Protein AF-A0A1Q9D7R8-F1 (afdb_monomer)

Secondary structure (DSSP, 8-state):
--PPPPPPP---------GGGGGTTTT--HHHHHHHHHHHHHHHHHHHHHHHHHHHHHHHHHHHHHH-TT-SSEEEHHHHHHHHHHHTTT-PPPHHHHHHHHHHHH-STT--EEEGGGHHHHHHHHHHHIIIIISTT-HHHHHHHHH-TT--SEE-HHHHHHHHHHHHSS---HHHHHHHHHHH-SS-SSSEEHHHHHHHHHHHHHHHHHHHHHHHHHHHHHTT--S-------------PPPEE---EEET--TT-----------SSS---------EEEP-S-EE--

Sequence (290 aa):
MAGHQPRPEVVPESYLIDPVGEQVFRGLRPAAMAVVVAQKVRDTRLKRREQEREQREHRLDELFDELDISGDGMLDSSEVKMLLTGMAEGKEPSEEELSFIMKTTTQKPDGDRMPRSKLAQAMESWSVYLAEFCEDGAAGKVLFDKYDADRSGKLTPDELKALLRDLSGRNVSDVDTDWVVMKADVLGDGLISKIELGQAIALWLSKVSEAELAEEASTTQSSQKSSVAGRFEVTAVKFVRPPITMDFEVPQFTASGLRVRFLKVQEKSQYKPIKWIRYLTKAGTYEHRI

Nearest PDB structures (foldseek):
  3ox5-assembly4_D  TM=4.068E-01  e=2.366E-04  Homo sapiens
  3ox6-assembly4_D  TM=4.497E-01  e=7.040E-04  Homo sapiens
  3ox6-assembly1_A  TM=4.132E-01  e=3.339E-04  Homo sapiens
  3ox6-assembly6_F  TM=4.327E-01  e=1.868E-03  Homo sapiens
  8tid-assembly1_i  TM=3.652E-01  e=2.350E-03  Tetrahymena thermophila

Organism: Symbiodinium microadriaticum (NCBI:txid2951)

Structure (mmCIF, N/CA/C/O backbone):
data_AF-A0A1Q9D7R8-F1
#
_entry.id   AF-A0A1Q9D7R8-F1
#
loop_
_atom_site.group_PDB
_atom_site.id
_atom_site.type_symbol
_atom_site.label_atom_id
_atom_site.label_alt_id
_atom_site.label_comp_id
_atom_site.label_asym_id
_atom_site.label_entity_id
_atom_site.label_seq_id
_atom_site.pdbx_PDB_ins_code
_atom_site.Cartn_x
_atom_site.Cartn_y
_atom_site.Cartn_z
_atom_site.occupancy
_atom_site.B_iso_or_equiv
_atom_site.auth_seq_id
_atom_site.auth_comp_id
_atom_site.auth_asym_id
_atom_site.auth_atom_id
_atom_site.pdbx_PDB_model_num
ATOM 1 N N . MET A 1 1 ? 14.140 -13.210 62.871 1.00 41.69 1 MET A N 1
ATOM 2 C CA . MET A 1 1 ? 13.585 -14.232 61.960 1.00 41.69 1 MET A CA 1
ATOM 3 C C . MET A 1 1 ? 12.217 -13.756 61.509 1.00 41.69 1 MET A C 1
ATOM 5 O O . MET A 1 1 ? 11.290 -13.793 62.302 1.00 41.69 1 MET A O 1
ATOM 9 N N . ALA A 1 2 ? 12.124 -13.205 60.299 1.00 38.47 2 ALA A N 1
ATOM 10 C CA . ALA A 1 2 ? 10.878 -12.709 59.720 1.00 38.47 2 ALA A CA 1
ATOM 11 C C . ALA A 1 2 ? 10.558 -13.567 58.490 1.00 38.47 2 ALA A C 1
ATOM 13 O O . ALA A 1 2 ? 11.384 -13.679 57.585 1.00 38.47 2 ALA A O 1
ATOM 14 N N . GLY A 1 3 ? 9.405 -14.237 58.521 1.00 39.03 3 GLY A N 1
ATOM 15 C CA . GLY A 1 3 ? 8.955 -15.160 57.483 1.00 39.03 3 GLY A CA 1
ATOM 16 C C . GLY A 1 3 ? 8.579 -14.430 56.196 1.00 39.03 3 GLY A C 1
ATOM 17 O O . GLY A 1 3 ? 7.789 -13.491 56.214 1.00 39.03 3 GLY A O 1
ATOM 18 N N . HIS A 1 4 ? 9.152 -14.876 55.082 1.00 39.25 4 HIS A N 1
ATOM 19 C CA . HIS A 1 4 ? 8.734 -14.505 53.734 1.00 39.25 4 HIS A CA 1
ATOM 20 C C . HIS A 1 4 ? 7.402 -15.194 53.401 1.00 39.25 4 HIS A C 1
ATOM 22 O O . HIS A 1 4 ? 7.327 -16.422 53.410 1.00 39.25 4 HIS A O 1
ATOM 28 N N . GLN A 1 5 ? 6.366 -14.415 53.089 1.00 42.06 5 GLN A N 1
ATOM 29 C CA . GLN A 1 5 ? 5.165 -14.915 52.414 1.00 42.06 5 GLN A CA 1
ATOM 30 C C . GLN A 1 5 ? 5.405 -14.965 50.891 1.00 42.06 5 GLN A C 1
ATOM 32 O O . GLN A 1 5 ? 6.017 -14.038 50.353 1.00 42.06 5 GLN A O 1
ATOM 37 N N . PRO A 1 6 ? 4.940 -16.006 50.176 1.00 39.56 6 PRO A N 1
ATOM 38 C CA . PRO A 1 6 ? 5.026 -16.061 48.719 1.00 39.56 6 PRO A CA 1
ATOM 39 C C . PRO A 1 6 ? 3.952 -15.183 48.048 1.00 39.56 6 PRO A C 1
ATOM 41 O O . PRO A 1 6 ? 2.858 -14.997 48.579 1.00 39.56 6 PRO A O 1
ATOM 44 N N . ARG A 1 7 ? 4.290 -14.635 46.870 1.00 42.56 7 ARG A N 1
ATOM 45 C CA . ARG A 1 7 ? 3.413 -13.802 46.021 1.00 42.56 7 ARG A CA 1
ATOM 46 C C . ARG A 1 7 ? 2.207 -14.597 45.487 1.00 42.56 7 ARG A C 1
ATOM 48 O O . ARG A 1 7 ? 2.348 -15.801 45.281 1.00 42.56 7 ARG A O 1
ATOM 55 N N . PRO A 1 8 ? 1.068 -13.938 45.197 1.00 34.69 8 PRO A N 1
ATOM 56 C CA . PRO A 1 8 ? -0.082 -14.593 44.586 1.00 34.69 8 PRO A CA 1
ATOM 57 C C . PRO A 1 8 ? 0.230 -15.027 43.148 1.00 34.69 8 PRO A C 1
ATOM 59 O O . PRO A 1 8 ? 0.788 -14.271 42.351 1.00 34.69 8 PRO A O 1
ATOM 62 N N . GLU A 1 9 ? -0.126 -16.271 42.851 1.00 41.12 9 GLU A N 1
ATOM 63 C CA . GLU A 1 9 ? 0.020 -16.935 41.560 1.00 41.12 9 GLU A CA 1
ATOM 64 C C . GLU A 1 9 ? -1.067 -16.417 40.601 1.00 41.12 9 GLU A C 1
ATOM 66 O O . GLU A 1 9 ? -2.261 -16.500 40.893 1.00 41.12 9 GLU A O 1
ATOM 71 N N . VAL A 1 10 ? -0.663 -15.826 39.474 1.00 45.38 10 VAL A N 1
ATOM 72 C CA . VAL A 1 10 ? -1.585 -15.375 38.422 1.00 45.38 10 VAL A CA 1
ATOM 73 C C . VAL A 1 10 ? -2.069 -16.607 37.665 1.00 45.38 10 VAL A C 1
ATOM 75 O O . VAL A 1 10 ? -1.300 -17.257 36.958 1.00 45.38 10 VAL A O 1
ATOM 78 N N . VAL A 1 11 ? -3.345 -16.945 37.834 1.00 38.66 11 VAL A N 1
ATOM 79 C CA . VAL A 1 11 ? -3.988 -18.064 37.139 1.00 38.66 11 VAL A CA 1
ATOM 80 C C . VAL A 1 11 ? -4.294 -17.637 35.696 1.00 38.66 11 VAL A C 1
ATOM 82 O O . VAL A 1 11 ? -4.931 -16.600 35.511 1.00 38.66 11 VAL A O 1
ATOM 85 N N . PRO A 1 12 ? -3.879 -18.388 34.659 1.00 38.03 12 PRO A N 1
ATOM 86 C CA . PRO A 1 12 ? -4.220 -18.055 33.282 1.00 38.03 12 PRO A CA 1
ATOM 87 C C . PRO A 1 12 ? -5.716 -18.274 33.027 1.00 38.03 12 PRO A C 1
ATOM 89 O O . PRO A 1 12 ? -6.246 -19.371 33.210 1.00 38.03 12 PRO A O 1
ATOM 92 N N . GLU A 1 13 ? -6.376 -17.214 32.568 1.00 40.09 13 GLU A N 1
ATOM 93 C CA . GLU A 1 13 ? -7.814 -17.079 32.305 1.00 40.09 13 GLU A CA 1
ATOM 94 C C . GLU A 1 13 ? -8.259 -17.857 31.051 1.00 40.09 13 GLU A C 1
ATOM 96 O O . GLU A 1 13 ? -8.815 -17.327 30.093 1.00 40.09 13 GLU A O 1
ATOM 101 N N . SER A 1 14 ? -7.978 -19.160 31.024 1.00 44.09 14 SER A N 1
ATOM 102 C CA . SER A 1 14 ? -8.426 -20.062 29.967 1.00 44.09 14 SER A CA 1
ATOM 103 C C . SER A 1 14 ? -9.241 -21.199 30.579 1.00 44.09 14 SER A C 1
ATOM 105 O O . SER A 1 14 ? -8.733 -21.979 31.377 1.00 44.09 14 SER A O 1
ATOM 107 N N . TYR A 1 15 ? -10.507 -21.285 30.155 1.00 39.81 15 TYR A N 1
ATOM 108 C CA . TYR A 1 15 ? -11.528 -22.278 30.527 1.00 39.81 15 TYR A CA 1
ATOM 109 C C . TYR A 1 15 ? -12.334 -22.026 31.812 1.00 39.81 15 TYR A C 1
ATOM 111 O O . TYR A 1 15 ? -12.464 -22.904 32.661 1.00 39.81 15 TYR A O 1
ATOM 119 N N . LEU A 1 16 ? -13.039 -20.895 31.870 1.00 33.97 16 LEU A N 1
ATOM 120 C CA . LEU A 1 16 ? -14.373 -20.871 32.480 1.00 33.97 16 LEU A CA 1
ATOM 121 C C . LEU A 1 16 ? -15.394 -21.244 31.397 1.00 33.97 16 LEU A C 1
ATOM 123 O O . LEU A 1 16 ? -15.842 -20.416 30.610 1.00 33.97 16 LEU A O 1
ATOM 127 N N . ILE A 1 17 ? -15.711 -22.536 31.303 1.00 40.38 17 ILE A N 1
ATOM 128 C CA . ILE A 1 17 ? -16.961 -22.965 30.673 1.00 40.38 17 ILE A CA 1
ATOM 129 C C . ILE A 1 17 ? -18.046 -22.654 31.701 1.00 40.38 17 ILE A C 1
ATOM 131 O O . ILE A 1 17 ? -18.046 -23.255 32.774 1.00 40.38 17 ILE A O 1
ATOM 135 N N . ASP A 1 18 ? -18.942 -21.720 31.381 1.00 36.03 18 ASP A N 1
ATOM 136 C CA . ASP A 1 18 ? -20.115 -21.424 32.203 1.00 36.03 18 ASP A CA 1
ATOM 137 C C . ASP A 1 18 ? -20.840 -22.729 32.594 1.00 36.03 18 ASP A C 1
ATOM 139 O O . ASP A 1 18 ? -21.273 -23.479 31.705 1.00 36.03 18 ASP A O 1
ATOM 143 N N . PRO A 1 19 ? -21.038 -23.011 33.896 1.00 40.22 19 PRO A N 1
ATOM 144 C CA . PRO A 1 19 ? -21.633 -24.264 34.374 1.00 40.22 19 PRO A CA 1
ATOM 145 C C . PRO A 1 19 ? -23.130 -24.413 34.038 1.00 40.22 19 PRO A C 1
ATOM 147 O O . PRO A 1 19 ? -23.763 -25.400 34.400 1.00 40.22 19 PRO A O 1
ATOM 150 N N . VAL A 1 20 ? -23.714 -23.468 33.297 1.00 42.41 20 VAL A N 1
ATOM 151 C CA . VAL A 1 20 ? -25.126 -23.483 32.882 1.00 42.41 20 VAL A CA 1
ATOM 152 C C . VAL A 1 20 ? -25.370 -24.411 31.675 1.00 42.41 20 VAL A C 1
ATOM 154 O O . VAL A 1 20 ? -26.495 -24.838 31.425 1.00 42.41 20 VAL A O 1
ATOM 157 N N . GLY A 1 21 ? -24.327 -24.789 30.924 1.00 43.62 21 GLY A N 1
ATOM 158 C CA . GLY A 1 21 ? -24.472 -25.560 29.679 1.00 43.62 21 GLY A CA 1
ATOM 159 C C . GLY A 1 21 ? -24.720 -27.067 29.834 1.00 43.62 21 GLY A C 1
ATOM 160 O O . GLY A 1 21 ? -25.140 -27.709 28.875 1.00 43.62 21 GLY A O 1
ATOM 161 N N . GLU A 1 22 ? -24.469 -27.652 31.006 1.00 44.72 22 GLU A N 1
ATOM 162 C CA . GLU A 1 22 ? -24.405 -29.114 31.172 1.00 44.72 22 GLU A CA 1
ATOM 163 C C . GLU A 1 22 ? -25.788 -29.798 31.207 1.00 44.72 22 GLU A C 1
ATOM 165 O O . GLU A 1 22 ? -25.906 -30.999 30.956 1.00 44.72 22 GLU A O 1
ATOM 170 N N . GLN A 1 23 ? -26.867 -29.041 31.437 1.00 50.72 23 GLN A N 1
ATOM 171 C CA . GLN A 1 23 ? -28.228 -29.593 31.485 1.00 50.72 23 GLN A CA 1
ATOM 172 C C . GLN A 1 23 ? -28.891 -29.749 30.105 1.00 50.72 23 GLN A C 1
ATOM 174 O O . GLN A 1 23 ? -29.782 -30.583 29.957 1.00 50.72 23 GLN A O 1
ATOM 179 N N . VAL A 1 24 ? -28.439 -29.020 29.077 1.00 54.19 24 VAL A N 1
ATOM 180 C CA . VAL A 1 24 ? -29.105 -28.969 27.755 1.00 54.19 24 VAL A CA 1
ATOM 181 C C . VAL A 1 24 ? -28.776 -30.190 26.877 1.00 54.19 24 VAL A C 1
ATOM 183 O O . VAL A 1 24 ? -29.514 -30.513 25.950 1.00 54.19 24 VAL A O 1
ATOM 186 N N . PHE A 1 25 ? -27.697 -30.918 27.180 1.00 50.72 25 PHE A N 1
ATOM 187 C CA . PHE A 1 25 ? -27.197 -32.024 26.350 1.00 50.72 25 PHE A CA 1
ATOM 188 C C . PHE A 1 25 ? -27.683 -33.423 26.772 1.00 50.72 25 PHE A C 1
ATOM 190 O O . PHE A 1 25 ? -27.390 -34.407 26.087 1.00 50.72 25 PHE A O 1
ATOM 197 N N . ARG A 1 26 ? -28.436 -33.555 27.876 1.00 48.16 26 ARG A N 1
ATOM 198 C CA . ARG A 1 26 ? -28.959 -34.859 28.326 1.00 48.16 26 ARG A CA 1
ATOM 199 C C . ARG A 1 26 ? -30.050 -35.364 27.371 1.00 48.16 26 ARG A C 1
ATOM 201 O O . ARG A 1 26 ? -31.157 -34.845 27.362 1.00 48.16 26 ARG A O 1
ATOM 208 N N . GLY A 1 27 ? -29.743 -36.414 26.603 1.00 58.03 27 GLY A N 1
ATOM 209 C CA . GLY A 1 27 ? -30.706 -37.138 25.753 1.00 58.03 27 GLY A CA 1
ATOM 210 C C . GLY A 1 27 ? -30.589 -36.889 24.243 1.00 58.03 27 GLY A C 1
ATOM 211 O O . GLY A 1 27 ? -31.289 -37.538 23.466 1.00 58.03 27 GLY A O 1
ATOM 212 N N . LEU A 1 28 ? -29.691 -36.002 23.799 1.00 54.19 28 LEU A N 1
ATOM 213 C CA . LEU A 1 28 ? -29.434 -35.760 22.374 1.00 54.19 28 LEU A CA 1
ATOM 214 C C . LEU A 1 28 ? -28.574 -36.875 21.761 1.00 54.19 28 LEU A C 1
ATOM 216 O O . LEU A 1 28 ? -27.572 -37.305 22.332 1.00 54.19 28 LEU A O 1
ATOM 220 N N . ARG A 1 29 ? -28.941 -37.329 20.555 1.00 66.50 29 ARG A N 1
ATOM 221 C CA . ARG A 1 29 ? -28.118 -38.274 19.782 1.00 66.50 29 ARG A CA 1
ATOM 222 C C . ARG A 1 29 ? -26.788 -37.603 19.388 1.00 66.50 29 ARG A C 1
ATOM 224 O O . ARG A 1 29 ? -26.794 -36.402 19.116 1.00 66.50 29 ARG A O 1
ATOM 231 N N . PRO A 1 30 ? -25.674 -38.348 19.258 1.00 65.69 30 PRO A N 1
ATOM 232 C CA . PRO A 1 30 ? -24.349 -37.782 18.970 1.00 65.69 30 PRO A CA 1
ATOM 233 C C . PRO A 1 30 ? -24.292 -36.819 17.772 1.00 65.69 30 PRO A C 1
ATOM 235 O O . PRO A 1 30 ? -23.645 -35.779 17.854 1.00 65.69 30 PRO A O 1
ATOM 238 N N . ALA A 1 31 ? -25.028 -37.107 16.692 1.00 49.91 31 ALA A N 1
ATOM 239 C CA . ALA A 1 31 ? -25.116 -36.225 15.525 1.00 49.91 31 ALA A CA 1
ATOM 240 C C . ALA A 1 31 ? -25.783 -34.872 15.845 1.00 49.91 31 ALA A C 1
ATOM 242 O O . ALA A 1 31 ? -25.316 -33.831 15.396 1.00 49.91 31 ALA A O 1
ATOM 243 N N . ALA A 1 32 ? -26.831 -34.868 16.672 1.00 56.59 32 ALA A N 1
ATOM 244 C CA . ALA A 1 32 ? -27.499 -33.639 17.094 1.00 56.59 32 ALA A CA 1
ATOM 245 C C . ALA A 1 32 ? -26.612 -32.809 18.041 1.00 56.59 32 ALA A C 1
ATOM 247 O O . ALA A 1 32 ? -26.590 -31.586 17.957 1.00 56.59 32 ALA A O 1
ATOM 248 N N . MET A 1 33 ? -25.811 -33.467 18.885 1.00 49.31 33 MET A N 1
ATOM 249 C CA . MET A 1 33 ? -24.835 -32.794 19.747 1.00 49.31 33 MET A CA 1
ATOM 250 C C . MET A 1 33 ? -23.693 -32.155 18.940 1.00 49.31 33 MET A C 1
ATOM 252 O O . MET A 1 33 ? -23.315 -31.019 19.217 1.00 49.31 33 MET A O 1
ATOM 256 N N . ALA A 1 34 ? -23.193 -32.834 17.903 1.00 56.97 34 ALA A N 1
ATOM 257 C CA . ALA A 1 34 ? -22.188 -32.283 16.992 1.00 56.97 34 ALA A CA 1
ATOM 258 C C . ALA A 1 34 ? -22.689 -31.027 16.257 1.00 56.97 34 ALA A C 1
ATOM 260 O O . ALA A 1 34 ? -21.953 -30.047 16.161 1.00 56.97 34 ALA A O 1
ATOM 261 N N . VAL A 1 35 ? -23.950 -31.019 15.807 1.00 72.31 35 VAL A N 1
ATOM 262 C CA . VAL A 1 35 ? -24.581 -29.841 15.184 1.00 72.31 35 VAL A CA 1
ATOM 263 C C . VAL A 1 35 ? -24.665 -28.670 16.166 1.00 72.31 35 VAL A C 1
ATOM 265 O O . VAL A 1 35 ? -24.271 -27.560 15.821 1.00 72.31 35 VAL A O 1
ATOM 268 N N . VAL A 1 36 ? -25.101 -28.907 17.409 1.00 74.62 36 VAL A N 1
ATOM 269 C CA . VAL A 1 36 ? -25.193 -27.852 18.436 1.00 74.62 36 VAL A CA 1
ATOM 270 C C . VAL A 1 36 ? -23.814 -27.281 18.788 1.00 74.62 36 VAL A C 1
ATOM 272 O O . VAL A 1 36 ? -23.665 -26.066 18.923 1.00 74.62 36 VAL A O 1
ATOM 275 N N . VAL A 1 37 ? -22.786 -28.127 18.898 1.00 70.81 37 VAL A N 1
ATOM 276 C CA . VAL A 1 37 ? -21.407 -27.677 19.147 1.00 70.81 37 VAL A CA 1
ATOM 277 C C . VAL A 1 37 ? -20.866 -26.884 17.955 1.00 70.81 37 VAL A C 1
ATOM 279 O O . VAL A 1 37 ? -20.291 -25.818 18.160 1.00 70.81 37 VAL A O 1
ATOM 282 N N . ALA A 1 38 ? -21.082 -27.344 16.720 1.00 64.94 38 ALA A N 1
ATOM 283 C CA . ALA A 1 38 ? -20.663 -26.627 15.515 1.00 64.94 38 ALA A CA 1
ATOM 284 C C . ALA A 1 38 ? -21.338 -25.249 15.399 1.00 64.94 38 ALA A C 1
ATOM 286 O O . ALA A 1 38 ? -20.663 -24.262 15.101 1.00 64.94 38 ALA A O 1
ATOM 287 N N . GLN A 1 39 ? -22.637 -25.168 15.708 1.00 69.19 39 GLN A N 1
ATOM 288 C CA . GLN A 1 39 ? -23.389 -23.915 15.755 1.00 69.19 39 GLN A CA 1
ATOM 289 C C . GLN A 1 39 ? -22.796 -22.964 16.800 1.00 69.19 39 GLN A C 1
ATOM 291 O O . GLN A 1 39 ? -22.450 -21.831 16.481 1.00 69.19 39 GLN A O 1
ATOM 296 N N . LYS A 1 40 ? -22.562 -23.451 18.025 1.00 74.75 40 LYS A N 1
ATOM 297 C CA . LYS A 1 40 ? -22.002 -22.639 19.110 1.00 74.75 40 LYS A CA 1
ATOM 298 C C . LYS A 1 40 ? -20.582 -22.163 18.802 1.00 74.75 40 LYS A C 1
ATOM 300 O O . LYS A 1 40 ? -20.263 -21.010 19.055 1.00 74.75 40 LYS A O 1
ATOM 305 N N . VAL A 1 41 ? -19.742 -23.008 18.201 1.00 74.25 41 VAL A N 1
ATOM 306 C CA . VAL A 1 41 ? -18.395 -22.620 17.747 1.00 74.25 41 VAL A CA 1
ATOM 307 C C . VAL A 1 41 ? -18.469 -21.543 16.661 1.00 74.25 41 VAL A C 1
ATOM 309 O O . VAL A 1 41 ? -17.678 -20.600 16.695 1.00 74.25 41 VAL A O 1
ATOM 312 N N . ARG A 1 42 ? -19.411 -21.647 15.715 1.00 75.31 42 ARG A N 1
ATOM 313 C CA . ARG A 1 42 ? -19.646 -20.621 14.689 1.00 75.31 42 ARG A CA 1
ATOM 314 C C . ARG A 1 42 ? -20.094 -19.301 15.318 1.00 75.31 42 ARG A C 1
ATOM 316 O O . ARG A 1 42 ? -19.490 -18.274 15.024 1.00 75.31 42 ARG A O 1
ATOM 323 N N . ASP A 1 43 ? -21.068 -19.339 16.221 1.00 83.75 43 ASP A N 1
ATOM 324 C CA . ASP A 1 43 ? -21.605 -18.153 16.895 1.00 83.75 43 ASP A CA 1
ATOM 325 C C . ASP A 1 43 ? -20.550 -17.482 17.783 1.00 83.75 43 ASP A C 1
ATOM 327 O O . ASP A 1 43 ? -20.404 -16.263 17.767 1.00 83.75 43 ASP A O 1
ATOM 331 N N . THR A 1 44 ? -19.745 -18.260 18.512 1.00 77.06 44 THR A N 1
ATOM 332 C CA . THR A 1 44 ? -18.628 -17.727 19.304 1.00 77.06 44 THR A CA 1
ATOM 333 C C . THR A 1 44 ? -17.556 -17.087 18.418 1.00 77.06 44 THR A C 1
ATOM 335 O O . THR A 1 44 ? -17.032 -16.036 18.776 1.00 77.06 44 THR A O 1
ATOM 338 N N . ARG A 1 45 ? -17.234 -17.669 17.251 1.00 74.12 45 ARG A N 1
ATOM 339 C CA . ARG A 1 45 ? -16.300 -17.058 16.284 1.00 74.12 45 ARG A CA 1
ATOM 340 C C . ARG A 1 45 ? -16.853 -15.761 15.694 1.00 74.12 45 ARG A C 1
ATOM 342 O O . ARG A 1 45 ? -16.080 -14.831 15.501 1.00 74.12 45 ARG A O 1
ATOM 349 N N . LEU A 1 46 ? -18.156 -15.699 15.418 1.00 78.81 46 LEU A N 1
ATOM 350 C CA . LEU A 1 46 ? -18.820 -14.491 14.922 1.00 78.81 46 LEU A CA 1
ATOM 351 C C . LEU A 1 46 ? -18.785 -13.375 15.967 1.00 78.81 46 LEU A C 1
ATOM 353 O O . LEU A 1 46 ? -18.279 -12.302 15.664 1.00 78.81 46 LEU A O 1
ATOM 357 N N . LYS A 1 47 ? -19.203 -13.659 17.207 1.00 84.69 47 LYS A N 1
ATOM 358 C CA . LYS A 1 47 ? -19.162 -12.682 18.308 1.00 84.69 47 LYS A CA 1
ATOM 359 C C . LYS A 1 47 ? -17.754 -12.165 18.579 1.00 84.69 47 LYS A C 1
ATOM 361 O O . LYS A 1 47 ? -17.574 -10.977 18.801 1.00 84.69 47 LYS A O 1
ATOM 366 N N . ARG A 1 48 ? -16.750 -13.049 18.534 1.00 79.44 48 ARG A N 1
ATOM 367 C CA . ARG A 1 48 ? -15.349 -12.646 18.699 1.00 79.44 48 ARG A CA 1
ATOM 368 C C . ARG A 1 48 ? -14.903 -11.699 17.583 1.00 79.44 48 ARG A C 1
ATOM 370 O O . ARG A 1 48 ? -14.338 -10.661 17.884 1.00 79.44 48 ARG A O 1
ATOM 377 N N . ARG A 1 49 ? -15.189 -12.032 16.319 1.00 73.50 49 ARG A N 1
ATOM 378 C CA . ARG A 1 49 ? -14.850 -11.177 15.168 1.00 73.50 49 ARG A CA 1
ATOM 379 C C . ARG A 1 49 ? -15.553 -9.824 15.219 1.00 73.50 49 ARG A C 1
ATOM 381 O O . ARG A 1 49 ? -14.973 -8.827 14.817 1.00 73.50 49 ARG A O 1
ATOM 388 N N . GLU A 1 50 ? -16.797 -9.801 15.685 1.00 84.25 50 GLU A N 1
ATOM 389 C CA . GLU A 1 50 ? -17.574 -8.574 15.844 1.00 84.25 50 GLU A CA 1
ATOM 390 C C . GLU A 1 50 ? -16.982 -7.683 16.938 1.00 84.25 50 GLU A C 1
ATOM 392 O O . GLU A 1 50 ? -16.678 -6.531 16.658 1.00 84.25 50 GLU A O 1
ATOM 397 N N . GLN A 1 51 ? -16.681 -8.241 18.116 1.00 85.69 51 GLN A N 1
ATOM 398 C CA . GLN A 1 51 ? -15.985 -7.511 19.182 1.00 85.69 51 GLN A CA 1
ATOM 399 C C . GLN A 1 51 ? -14.602 -7.013 18.749 1.00 85.69 51 GLN A C 1
ATOM 401 O O . GLN A 1 51 ? -14.237 -5.880 19.041 1.00 85.69 51 GLN A O 1
ATOM 406 N N . GLU A 1 52 ? -13.821 -7.837 18.047 1.00 79.69 52 GLU A N 1
ATOM 407 C CA . GLU A 1 52 ? -12.516 -7.435 17.508 1.00 79.69 52 GLU A CA 1
ATOM 408 C C . GLU A 1 52 ? -12.655 -6.284 16.501 1.00 79.69 52 GLU A C 1
ATOM 410 O O . GLU A 1 52 ? -11.832 -5.367 16.504 1.00 79.69 52 GLU A O 1
ATOM 415 N N . ARG A 1 53 ? -13.700 -6.308 15.664 1.00 76.81 53 ARG A N 1
ATOM 416 C CA . ARG A 1 53 ? -13.995 -5.233 14.712 1.00 76.81 53 ARG A CA 1
ATOM 417 C C . ARG A 1 53 ? -14.420 -3.955 15.427 1.00 76.81 53 ARG A C 1
ATOM 419 O O . ARG A 1 53 ? -13.851 -2.918 15.124 1.00 76.81 53 ARG A O 1
ATOM 426 N N . GLU A 1 54 ? -15.335 -4.030 16.389 1.00 84.25 54 GLU A N 1
ATOM 427 C CA . GLU A 1 54 ? -15.782 -2.873 17.179 1.00 84.25 54 GLU A CA 1
ATOM 428 C C . GLU A 1 54 ? -14.618 -2.235 17.943 1.00 84.25 54 GLU A C 1
ATOM 430 O O . GLU A 1 54 ? -14.434 -1.024 17.904 1.00 84.25 54 GLU A O 1
ATOM 435 N N . GLN A 1 55 ? -13.769 -3.045 18.584 1.00 82.94 55 GLN A N 1
ATOM 436 C CA . GLN A 1 55 ? -12.565 -2.545 19.252 1.00 82.94 55 GLN A CA 1
ATOM 437 C C . GLN A 1 55 ? -11.572 -1.923 18.268 1.00 82.94 55 GLN A C 1
ATOM 439 O O . GLN A 1 55 ? -10.884 -0.962 18.607 1.00 82.94 55 GLN A O 1
ATOM 444 N N . ARG A 1 56 ? -11.443 -2.488 17.061 1.00 82.44 56 ARG A N 1
ATOM 445 C CA . ARG A 1 56 ? -10.597 -1.914 16.011 1.00 82.44 56 ARG A CA 1
ATOM 446 C C . ARG A 1 56 ? -11.155 -0.576 15.533 1.00 82.44 56 ARG A C 1
ATOM 448 O O . ARG A 1 56 ? -10.378 0.360 15.424 1.00 82.44 56 ARG A O 1
ATOM 455 N N . GLU A 1 57 ? -12.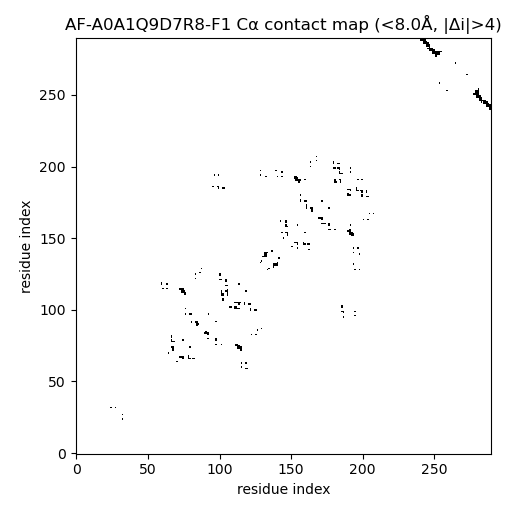455 -0.490 15.273 1.00 84.81 57 GLU A N 1
ATOM 456 C CA . GLU A 1 57 ? -13.135 0.738 14.849 1.00 84.81 57 GLU A CA 1
ATOM 457 C C . GLU A 1 57 ? -13.022 1.825 15.920 1.00 84.81 57 GLU A C 1
ATOM 459 O O . GLU A 1 57 ? -12.554 2.912 15.610 1.00 84.81 57 GLU A O 1
ATOM 464 N N . HIS A 1 58 ? -13.290 1.503 17.189 1.00 87.56 58 HIS A N 1
ATOM 465 C CA . HIS A 1 58 ? -13.134 2.448 18.298 1.00 87.56 58 HIS A CA 1
ATOM 466 C C . HIS A 1 58 ? -11.709 3.001 18.408 1.00 87.56 58 HIS A C 1
ATOM 468 O O . HIS A 1 58 ? -11.519 4.202 18.551 1.00 87.56 58 HIS A O 1
ATOM 474 N N . ARG A 1 59 ? -10.688 2.139 18.300 1.00 87.94 59 ARG A N 1
ATOM 475 C CA . ARG A 1 59 ? -9.289 2.595 18.323 1.00 87.94 59 ARG A CA 1
ATOM 476 C C . ARG A 1 59 ? -8.947 3.493 17.138 1.00 87.94 59 ARG A C 1
ATOM 478 O O . ARG A 1 59 ? -8.147 4.406 17.284 1.00 87.94 59 ARG A O 1
ATOM 485 N N . LEU A 1 60 ? -9.506 3.215 15.962 1.00 87.81 60 LEU A N 1
ATOM 486 C CA . LEU A 1 60 ? -9.311 4.063 14.785 1.00 87.81 60 LEU A CA 1
ATOM 487 C C . LEU A 1 60 ? -10.015 5.411 14.946 1.00 87.81 60 LEU A C 1
ATOM 489 O O . LEU A 1 60 ? -9.474 6.416 14.502 1.00 87.81 60 LEU A O 1
ATOM 493 N N . ASP A 1 61 ? -11.183 5.431 15.584 1.00 88.69 61 ASP A N 1
ATOM 494 C CA . ASP A 1 61 ? -11.915 6.656 15.894 1.00 88.69 61 ASP A CA 1
ATOM 495 C C . ASP A 1 61 ? -11.131 7.547 16.862 1.00 88.69 61 ASP A C 1
ATOM 497 O O . ASP A 1 61 ? -10.944 8.725 16.571 1.00 88.69 61 ASP A O 1
ATOM 501 N N . GLU A 1 62 ? -10.604 6.976 17.949 1.00 91.00 62 GLU A N 1
ATOM 502 C CA . GLU A 1 62 ? -9.758 7.699 18.908 1.00 91.00 62 GLU A CA 1
ATOM 503 C C . GLU A 1 62 ? -8.505 8.274 18.235 1.00 91.00 62 GLU A C 1
ATOM 505 O O . GLU A 1 62 ? -8.207 9.455 18.388 1.00 91.00 62 GLU A O 1
ATOM 510 N N . LEU A 1 63 ? -7.807 7.468 17.427 1.00 90.12 63 LEU A N 1
ATOM 511 C CA . LEU A 1 63 ? -6.633 7.932 16.683 1.00 90.12 63 LEU A CA 1
ATOM 512 C C . LEU A 1 63 ? -6.978 9.032 15.676 1.00 90.12 63 LEU A C 1
ATOM 514 O O . LEU A 1 63 ? -6.183 9.944 15.475 1.00 90.12 63 LEU A O 1
ATOM 518 N N . PHE A 1 64 ? -8.141 8.954 15.026 1.00 92.00 64 PHE A N 1
ATOM 519 C CA . PHE A 1 64 ? -8.586 10.003 14.116 1.00 92.00 64 PHE A CA 1
ATOM 520 C C . PHE A 1 64 ? -8.803 11.318 14.866 1.00 92.00 64 PHE A C 1
ATOM 522 O O . PHE A 1 64 ? -8.331 12.352 14.409 1.00 92.00 64 PHE A O 1
ATOM 529 N N . ASP A 1 65 ? -9.486 11.275 16.011 1.00 91.62 65 ASP A N 1
ATOM 530 C CA . ASP A 1 65 ? -9.767 12.463 16.826 1.00 91.62 65 ASP A CA 1
ATOM 531 C C . ASP A 1 65 ? -8.485 13.108 17.378 1.00 91.62 65 ASP A C 1
ATOM 533 O O . ASP A 1 65 ? -8.418 14.326 17.527 1.00 91.62 65 ASP A O 1
ATOM 537 N N . GLU A 1 66 ? -7.450 12.312 17.659 1.00 91.12 66 GLU A N 1
ATOM 538 C CA . GLU A 1 66 ? -6.129 12.816 18.058 1.00 91.12 66 GLU A CA 1
ATOM 539 C C . GLU A 1 66 ? -5.371 13.506 16.911 1.00 91.12 66 GLU A C 1
ATOM 541 O O . GLU A 1 66 ? -4.554 14.396 17.161 1.00 91.12 66 GLU A O 1
ATOM 546 N N . LEU A 1 67 ? -5.617 13.086 15.667 1.00 91.19 67 LEU A N 1
ATOM 547 C CA . LEU A 1 67 ? -4.921 13.575 14.475 1.00 91.19 67 LEU A CA 1
ATOM 548 C C . LEU A 1 67 ? -5.629 14.742 13.787 1.00 91.19 67 LEU A C 1
ATOM 550 O O . LEU A 1 67 ? -4.939 15.572 13.206 1.00 91.19 67 LEU A O 1
ATOM 554 N N . ASP A 1 68 ? -6.962 14.805 13.840 1.00 92.19 68 ASP A N 1
ATOM 555 C CA . ASP A 1 68 ? -7.778 15.891 13.279 1.00 92.19 68 ASP A CA 1
ATOM 556 C C . ASP A 1 68 ? -7.685 17.139 14.171 1.00 92.19 68 ASP A C 1
ATOM 558 O O . ASP A 1 68 ? -8.626 17.543 14.859 1.00 92.19 68 ASP A O 1
ATOM 562 N N . ILE A 1 69 ? -6.497 17.742 14.185 1.00 89.69 69 ILE A N 1
ATOM 563 C CA . ILE A 1 69 ? -6.181 18.955 14.943 1.00 89.69 69 ILE A CA 1
ATOM 564 C C . ILE A 1 69 ? -7.023 20.119 14.420 1.00 89.69 69 ILE A C 1
ATOM 566 O O . ILE A 1 69 ? -7.423 20.999 15.190 1.00 89.69 69 ILE A O 1
ATOM 570 N N . SER A 1 70 ? -7.285 20.132 13.111 1.00 89.00 70 SER A N 1
ATOM 571 C CA . SER A 1 70 ? -8.141 21.129 12.475 1.00 89.00 70 SER A CA 1
ATOM 572 C C . SER A 1 70 ? -9.604 21.045 12.944 1.00 89.00 70 SER A C 1
ATOM 574 O O . SER A 1 70 ? -10.297 22.069 12.983 1.00 89.00 70 SER A O 1
ATOM 576 N N . GLY A 1 71 ? -10.056 19.854 13.354 1.00 88.81 71 GLY A N 1
ATOM 577 C CA . GLY A 1 71 ? -11.413 19.564 13.807 1.00 88.81 71 GLY A CA 1
ATOM 578 C C . GLY A 1 71 ? -12.444 19.608 12.679 1.00 88.81 71 GLY A C 1
ATOM 579 O O . GLY A 1 71 ? -13.621 19.884 12.936 1.00 88.81 71 GLY A O 1
ATOM 580 N N . ASP A 1 72 ? -12.016 19.414 11.429 1.00 88.31 72 ASP A N 1
ATOM 581 C CA . ASP A 1 72 ? -12.877 19.552 10.253 1.00 88.31 72 ASP A CA 1
ATOM 582 C C . ASP A 1 72 ? -13.462 18.226 9.739 1.00 88.31 72 ASP A C 1
ATOM 584 O O . ASP A 1 72 ? -14.252 18.200 8.785 1.00 88.31 72 ASP A O 1
ATOM 588 N N . GLY A 1 73 ? -13.164 17.132 10.442 1.00 87.62 73 GLY A N 1
ATOM 589 C CA . GLY A 1 73 ? -13.651 15.791 10.157 1.00 87.62 73 GLY A CA 1
ATOM 590 C C . GLY A 1 73 ? -12.925 15.116 8.994 1.00 87.62 73 GLY A C 1
ATOM 591 O O . GLY A 1 73 ? -13.370 14.054 8.539 1.00 87.62 73 GLY A O 1
ATOM 592 N N . MET A 1 74 ? -11.840 15.710 8.492 1.00 90.81 74 MET A N 1
ATOM 593 C CA . MET A 1 74 ? -10.980 15.178 7.438 1.00 90.81 74 MET A CA 1
ATOM 594 C C . MET A 1 74 ? -9.518 15.388 7.821 1.00 90.81 74 MET A C 1
ATOM 596 O O . MET A 1 74 ? -9.181 16.420 8.377 1.00 90.81 74 MET A O 1
ATOM 600 N N . LEU A 1 75 ? -8.650 14.444 7.452 1.00 90.81 75 LEU A N 1
ATOM 601 C CA . LEU A 1 75 ? -7.213 14.588 7.680 1.00 90.81 75 LEU A CA 1
ATOM 602 C C . LEU A 1 75 ? -6.530 15.190 6.458 1.00 90.81 75 LEU A C 1
ATOM 604 O O . LEU A 1 75 ? -6.663 14.654 5.354 1.00 90.81 75 LEU A O 1
ATOM 608 N N . ASP A 1 76 ? -5.802 16.283 6.646 1.00 91.31 76 ASP A N 1
ATOM 609 C CA . ASP A 1 76 ? -4.967 16.873 5.600 1.00 91.31 76 ASP A CA 1
ATOM 610 C C . ASP A 1 76 ? -3.600 16.172 5.464 1.00 91.31 76 ASP A C 1
ATOM 612 O O . ASP A 1 76 ? -3.261 15.241 6.202 1.00 91.31 76 ASP A O 1
ATOM 616 N N . SER A 1 77 ? -2.789 16.603 4.494 1.00 90.50 77 SER A N 1
ATOM 617 C CA . SER A 1 77 ? -1.459 16.034 4.250 1.00 90.50 77 SER A CA 1
ATOM 618 C C . SER A 1 77 ? -0.528 16.108 5.469 1.00 90.50 77 SER A C 1
ATOM 620 O O . SER A 1 77 ? 0.300 15.219 5.665 1.00 90.50 77 SER A O 1
ATOM 622 N N . SER A 1 78 ? -0.645 17.148 6.297 1.00 91.31 78 SER A N 1
ATOM 623 C CA . SER A 1 78 ? 0.198 17.350 7.480 1.00 91.31 78 SER A CA 1
ATOM 624 C C . SER A 1 78 ? -0.206 16.401 8.606 1.00 91.31 78 SER A C 1
ATOM 626 O O . SER A 1 78 ? 0.653 15.765 9.220 1.00 91.31 78 SER A O 1
ATOM 628 N N . GLU A 1 79 ? -1.508 16.251 8.838 1.00 92.81 79 GLU A N 1
ATOM 629 C CA . GLU A 1 79 ? -2.064 15.339 9.842 1.00 92.81 79 GLU A CA 1
ATOM 630 C C . GLU A 1 79 ? -1.797 13.874 9.458 1.00 92.81 79 GLU A C 1
ATOM 632 O O . GLU A 1 79 ? -1.357 13.067 10.284 1.00 92.81 79 GLU A O 1
ATOM 637 N N . VAL A 1 80 ? -1.931 13.530 8.171 1.00 91.75 80 VAL A N 1
ATOM 638 C CA . VAL A 1 80 ? -1.531 12.208 7.664 1.00 91.75 80 VAL A CA 1
ATOM 639 C C . VAL A 1 80 ? -0.020 12.005 7.785 1.00 91.75 80 VAL A C 1
ATOM 641 O O . VAL A 1 80 ? 0.412 10.938 8.219 1.00 91.75 80 VAL A O 1
ATOM 644 N N . LYS A 1 81 ? 0.812 13.013 7.500 1.00 92.44 81 LYS A N 1
ATOM 645 C CA . LYS A 1 81 ? 2.266 12.909 7.705 1.00 92.44 81 LYS A CA 1
ATOM 646 C C . LYS A 1 81 ? 2.619 12.592 9.162 1.00 92.44 81 LYS A C 1
ATOM 648 O O . LYS A 1 81 ? 3.498 11.757 9.397 1.00 92.44 81 LYS A O 1
ATOM 653 N N . MET A 1 82 ? 1.933 13.198 10.134 1.00 90.31 82 MET A N 1
ATOM 654 C CA . MET A 1 82 ? 2.130 12.897 11.559 1.00 90.31 82 MET A CA 1
ATOM 655 C C . MET A 1 82 ? 1.815 11.435 11.886 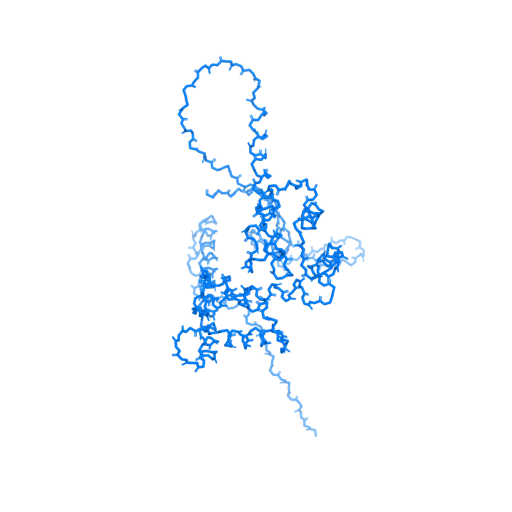1.00 90.31 82 MET A C 1
ATOM 657 O O . MET A 1 82 ? 2.628 10.767 12.530 1.00 90.31 82 MET A O 1
ATOM 661 N N . LEU A 1 83 ? 0.687 10.920 11.388 1.00 91.38 83 LEU A N 1
ATOM 662 C CA . LEU A 1 83 ? 0.312 9.511 11.526 1.00 91.38 83 LEU A CA 1
ATOM 663 C C . LEU A 1 83 ? 1.405 8.579 10.987 1.00 91.38 83 LEU A C 1
ATOM 665 O O . LEU A 1 83 ? 1.874 7.690 11.700 1.00 91.38 83 LEU A O 1
ATOM 669 N N . LEU A 1 84 ? 1.823 8.786 9.735 1.00 90.62 84 LEU A N 1
ATOM 670 C CA . LEU A 1 84 ? 2.805 7.925 9.069 1.00 90.62 84 LEU A CA 1
ATOM 671 C C . LEU A 1 84 ? 4.162 7.955 9.787 1.00 90.62 84 LEU A C 1
ATOM 673 O O . LEU A 1 84 ? 4.788 6.909 9.976 1.00 90.62 84 LEU A O 1
ATOM 677 N N . THR A 1 85 ? 4.579 9.134 10.253 1.00 89.62 85 THR A N 1
ATOM 678 C CA . THR A 1 85 ? 5.822 9.318 11.018 1.00 89.62 85 THR A CA 1
ATOM 679 C C . THR A 1 85 ? 5.769 8.587 12.360 1.00 89.62 85 THR A C 1
ATOM 681 O O . THR A 1 85 ? 6.728 7.911 12.735 1.00 89.62 85 THR A O 1
ATOM 684 N N . GLY A 1 86 ? 4.640 8.665 13.073 1.00 87.44 86 GLY A N 1
ATOM 685 C CA . GLY A 1 86 ? 4.437 7.943 14.332 1.00 87.44 86 GLY A CA 1
ATOM 686 C C . GLY A 1 86 ? 4.504 6.422 14.164 1.00 87.44 86 GLY A C 1
ATOM 687 O O . GLY A 1 86 ? 5.061 5.730 15.013 1.00 87.44 86 GLY A O 1
ATOM 688 N N . MET A 1 87 ? 4.001 5.903 13.040 1.00 86.56 87 MET A N 1
ATOM 689 C CA . MET A 1 87 ? 4.069 4.476 12.707 1.00 86.56 87 MET A CA 1
ATOM 690 C C . MET A 1 87 ? 5.476 4.000 12.327 1.00 86.56 87 MET A C 1
ATOM 692 O O . MET A 1 87 ? 5.801 2.838 12.548 1.00 86.56 87 MET A O 1
ATOM 696 N N . ALA A 1 88 ? 6.301 4.877 11.755 1.00 84.12 88 ALA A N 1
ATOM 697 C CA . ALA A 1 88 ? 7.648 4.556 11.285 1.00 84.12 88 ALA A CA 1
ATOM 698 C C . ALA A 1 88 ? 8.740 4.875 12.326 1.00 84.12 88 ALA A C 1
ATOM 700 O O . ALA A 1 88 ? 9.862 5.225 11.960 1.00 84.12 88 ALA A O 1
ATOM 701 N N . GLU A 1 89 ? 8.401 4.816 13.619 1.00 83.94 89 GLU A N 1
ATOM 702 C CA . GLU A 1 89 ? 9.303 5.122 14.744 1.00 83.94 89 GLU A CA 1
ATOM 703 C C . GLU A 1 89 ? 10.011 6.489 14.613 1.00 83.94 89 GLU A C 1
ATOM 705 O O . GLU A 1 89 ? 11.156 6.669 15.028 1.00 83.94 89 GLU A O 1
ATOM 710 N N . GLY A 1 90 ? 9.325 7.476 14.029 1.00 82.19 90 GLY A N 1
ATOM 711 C CA . GLY A 1 90 ? 9.847 8.829 13.830 1.00 82.19 90 GLY A CA 1
ATOM 712 C C . GLY A 1 90 ? 10.520 9.072 12.478 1.00 82.19 90 GLY A C 1
ATOM 713 O O . GLY A 1 90 ? 10.955 10.195 12.220 1.00 82.19 90 GLY A O 1
ATOM 714 N N . LYS A 1 91 ? 10.604 8.072 11.593 1.00 84.12 91 LYS A N 1
ATOM 715 C CA . LYS A 1 91 ? 11.064 8.281 10.217 1.00 84.12 91 LYS A CA 1
ATOM 716 C C . LYS A 1 91 ? 9.980 9.004 9.416 1.00 84.12 91 LYS A C 1
ATOM 718 O O . LYS A 1 91 ? 8.899 8.465 9.194 1.00 84.12 91 LYS A O 1
ATOM 723 N N . GLU A 1 92 ? 10.281 10.219 8.971 1.00 87.50 92 GLU A N 1
ATOM 724 C CA . GLU A 1 92 ? 9.348 10.985 8.146 1.00 87.50 92 GLU A CA 1
ATOM 725 C C . GLU A 1 92 ? 9.186 10.354 6.754 1.00 87.50 92 GLU A C 1
ATOM 727 O O . GLU A 1 92 ? 10.191 9.970 6.142 1.00 87.50 92 GLU A O 1
ATOM 732 N N . PRO A 1 93 ? 7.950 10.275 6.229 1.00 89.56 93 PRO A N 1
ATOM 733 C CA . PRO A 1 93 ? 7.725 9.914 4.839 1.00 89.56 93 PRO A CA 1
ATOM 734 C C . PRO A 1 93 ? 8.215 11.038 3.917 1.00 89.56 93 PRO A C 1
ATOM 736 O O . PRO A 1 93 ? 8.113 12.227 4.233 1.00 89.56 93 PRO A O 1
ATOM 739 N N . SER A 1 94 ? 8.723 10.653 2.754 1.00 89.44 94 SER A N 1
ATOM 740 C CA . SER A 1 94 ? 8.974 11.557 1.635 1.00 89.44 94 SER A CA 1
ATOM 741 C C . SER A 1 94 ? 7.663 12.071 1.028 1.00 89.44 94 SER A C 1
ATOM 743 O O . SER A 1 94 ? 6.596 11.479 1.200 1.00 89.44 94 SER A O 1
ATOM 745 N N . GLU A 1 95 ? 7.745 13.162 0.267 1.00 88.75 95 GLU A N 1
ATOM 746 C CA . GLU A 1 95 ? 6.576 13.757 -0.394 1.00 88.75 95 GLU A CA 1
ATOM 747 C C . GLU A 1 95 ? 5.905 12.793 -1.388 1.00 88.75 95 GLU A C 1
ATOM 749 O O . GLU A 1 95 ? 4.681 12.766 -1.483 1.00 88.75 95 GLU A O 1
ATOM 754 N N . GLU A 1 96 ? 6.681 11.959 -2.093 1.00 87.25 96 GLU A N 1
ATOM 755 C CA . GLU A 1 96 ? 6.136 10.933 -2.996 1.00 87.25 96 GLU A CA 1
ATOM 756 C C . GLU A 1 96 ? 5.371 9.851 -2.214 1.00 87.25 96 GLU A C 1
ATOM 758 O O . GLU A 1 96 ? 4.269 9.462 -2.604 1.00 87.25 96 GLU A O 1
ATOM 763 N N . GLU A 1 97 ? 5.909 9.412 -1.072 1.00 89.38 97 GLU A N 1
ATOM 764 C CA . GLU A 1 97 ? 5.267 8.409 -0.215 1.00 89.38 97 GLU A CA 1
ATOM 765 C C . GLU A 1 97 ? 3.957 8.936 0.389 1.00 89.38 97 GLU A C 1
ATOM 767 O O . GLU A 1 97 ? 2.929 8.254 0.359 1.00 89.38 97 GLU A O 1
ATOM 772 N N . LEU A 1 98 ? 3.968 10.176 0.886 1.00 89.69 98 LEU A N 1
ATOM 773 C CA . LEU A 1 98 ? 2.777 10.845 1.407 1.00 89.69 98 LEU A CA 1
ATOM 774 C C . LEU A 1 98 ? 1.727 11.048 0.306 1.00 89.69 98 LEU A C 1
ATOM 776 O O . LEU A 1 98 ? 0.554 10.716 0.495 1.00 89.69 98 LEU A O 1
ATOM 780 N N . SER A 1 99 ? 2.154 11.536 -0.863 1.00 87.62 99 SER A N 1
ATOM 781 C CA . SER A 1 99 ? 1.298 11.737 -2.036 1.00 87.62 99 SER A CA 1
ATOM 782 C C . SER A 1 99 ? 0.597 10.448 -2.455 1.00 87.62 99 SER A C 1
ATOM 784 O O . SER A 1 99 ? -0.614 10.441 -2.686 1.00 87.62 99 SER A O 1
ATOM 786 N N . PHE A 1 100 ? 1.335 9.341 -2.504 1.00 87.94 100 PHE A N 1
ATOM 787 C CA . PHE A 1 100 ? 0.791 8.040 -2.863 1.00 87.94 100 PHE A CA 1
ATOM 788 C C . PHE A 1 100 ? -0.296 7.577 -1.885 1.00 87.94 100 PHE A C 1
ATOM 790 O O . PHE A 1 100 ? -1.371 7.146 -2.317 1.00 87.94 100 PHE A O 1
ATOM 797 N N . ILE A 1 101 ? -0.054 7.694 -0.574 1.00 89.06 101 ILE A N 1
ATOM 798 C CA . ILE A 1 101 ? -1.039 7.317 0.450 1.00 89.06 101 ILE A CA 1
ATOM 799 C C . ILE A 1 101 ? -2.296 8.186 0.326 1.00 89.06 101 ILE A C 1
ATOM 801 O O . ILE A 1 101 ? -3.411 7.653 0.321 1.00 89.06 101 ILE A O 1
ATOM 805 N N . MET A 1 102 ? -2.139 9.499 0.144 1.00 88.56 102 MET A N 1
ATOM 806 C CA . MET A 1 102 ? -3.261 10.427 -0.036 1.00 88.56 102 MET A CA 1
ATOM 807 C C . MET A 1 102 ? -4.073 10.112 -1.299 1.00 88.56 102 MET A C 1
ATOM 809 O O . MET A 1 102 ? -5.295 9.965 -1.233 1.00 88.56 102 MET A O 1
ATOM 813 N N . LYS A 1 103 ? -3.425 9.915 -2.452 1.00 87.50 103 LYS A N 1
ATOM 814 C CA . LYS A 1 103 ? -4.112 9.590 -3.715 1.00 87.50 103 LYS A CA 1
ATOM 815 C C . LYS A 1 103 ? -4.831 8.239 -3.660 1.00 87.50 103 LYS A C 1
ATOM 817 O O . LYS A 1 103 ? -5.989 8.131 -4.074 1.00 87.50 103 LYS A O 1
ATOM 822 N N . THR A 1 104 ? -4.183 7.216 -3.103 1.00 83.62 104 THR A N 1
ATOM 823 C CA . THR A 1 104 ? -4.742 5.855 -3.001 1.00 83.62 104 THR A CA 1
ATOM 824 C C . THR A 1 104 ? -5.980 5.812 -2.100 1.00 83.62 104 THR A C 1
ATOM 826 O O . THR A 1 104 ? -6.933 5.067 -2.358 1.00 83.62 104 THR A O 1
ATOM 829 N N . THR A 1 105 ? -5.994 6.618 -1.038 1.00 84.31 105 THR A N 1
ATOM 830 C CA . THR A 1 105 ? -7.088 6.621 -0.061 1.00 84.31 105 THR A CA 1
ATOM 831 C C . THR A 1 105 ? -8.251 7.521 -0.448 1.00 84.31 105 THR A C 1
ATOM 833 O O . THR A 1 105 ? -9.406 7.117 -0.283 1.00 84.31 105 THR A O 1
ATOM 836 N N . THR A 1 106 ? -7.988 8.703 -1.002 1.00 80.69 106 THR A N 1
ATOM 837 C CA . THR A 1 106 ? -9.041 9.664 -1.364 1.00 80.69 106 THR A CA 1
ATOM 838 C C . THR A 1 106 ? -9.760 9.307 -2.661 1.00 80.69 106 THR A C 1
ATOM 840 O O . THR A 1 106 ? -10.903 9.729 -2.855 1.00 80.69 106 THR A O 1
ATOM 843 N N . GLN A 1 107 ? -9.131 8.502 -3.531 1.00 68.31 107 GLN A N 1
ATOM 844 C CA . GLN A 1 107 ? -9.658 8.100 -4.845 1.00 68.31 107 GLN A CA 1
ATOM 845 C C . GLN A 1 107 ? -10.055 9.295 -5.733 1.00 68.31 107 GLN A C 1
ATOM 847 O O . GLN A 1 107 ? -10.828 9.144 -6.682 1.00 68.31 107 GLN A O 1
ATOM 852 N N . LYS A 1 108 ? -9.541 10.492 -5.426 1.00 68.00 108 LYS A N 1
ATOM 853 C CA . LYS A 1 108 ? -9.745 11.715 -6.196 1.00 68.00 108 LYS A CA 1
ATOM 854 C C . LYS A 1 108 ? -8.380 12.280 -6.579 1.00 68.00 108 LYS A C 1
ATOM 856 O O . LYS A 1 108 ? -7.532 12.397 -5.701 1.00 68.00 108 LYS A O 1
ATOM 861 N N . PRO A 1 109 ? -8.182 12.677 -7.846 1.00 55.75 109 PRO A N 1
ATOM 862 C CA . PRO A 1 109 ? -6.910 13.236 -8.300 1.00 55.75 109 PRO A CA 1
ATOM 863 C C . PRO A 1 109 ? -6.499 14.511 -7.539 1.00 55.75 109 PRO A C 1
ATOM 865 O O . PRO A 1 109 ? -5.309 14.704 -7.327 1.00 55.75 109 PRO A O 1
ATOM 868 N N . ASP A 1 110 ? -7.469 15.297 -7.047 1.00 58.38 110 ASP A N 1
ATOM 869 C CA . ASP A 1 110 ? -7.258 16.515 -6.234 1.00 58.38 110 ASP A CA 1
ATOM 870 C C . ASP A 1 110 ? -7.663 16.334 -4.753 1.00 58.38 110 ASP A C 1
ATOM 872 O O . ASP A 1 110 ? -7.953 17.297 -4.040 1.00 58.38 110 ASP A O 1
ATOM 876 N N . GLY A 1 111 ? -7.801 15.089 -4.289 1.00 64.38 111 GLY A N 1
ATOM 877 C CA . GLY A 1 111 ? -8.203 14.799 -2.916 1.00 64.38 111 GLY A CA 1
ATOM 878 C C . GLY A 1 111 ? -7.062 15.039 -1.932 1.00 64.38 111 GLY A C 1
ATOM 879 O O . GLY A 1 111 ? -6.328 14.111 -1.625 1.00 64.38 111 GLY A O 1
ATOM 880 N N . ASP A 1 112 ? -6.948 16.254 -1.398 1.00 75.31 112 ASP A N 1
ATOM 881 C CA . ASP A 1 112 ? -5.934 16.606 -0.383 1.00 75.31 112 ASP A CA 1
ATOM 882 C C . ASP A 1 112 ? -6.387 16.309 1.062 1.00 75.31 112 ASP A C 1
ATOM 884 O O . ASP A 1 112 ? -5.765 16.694 2.046 1.00 75.31 112 ASP A O 1
ATOM 888 N N . ARG A 1 113 ? -7.554 15.672 1.199 1.00 85.38 113 ARG A N 1
ATOM 889 C CA . ARG A 1 113 ? -8.281 15.515 2.462 1.00 85.38 113 ARG A CA 1
ATOM 890 C C . ARG A 1 113 ? -8.808 14.092 2.571 1.00 85.38 113 ARG A C 1
ATOM 892 O O . ARG A 1 113 ? -9.634 13.666 1.757 1.00 85.38 113 ARG A O 1
ATOM 899 N N . MET A 1 114 ? -8.332 13.357 3.566 1.00 89.25 114 MET A N 1
ATOM 900 C CA . MET A 1 114 ? -8.652 11.955 3.795 1.00 89.25 114 MET A CA 1
ATOM 901 C C . MET A 1 114 ? -9.815 11.808 4.790 1.00 89.25 114 MET A C 1
ATOM 903 O O . MET A 1 114 ? -9.704 12.240 5.937 1.00 89.25 114 MET A O 1
ATOM 907 N N . PRO A 1 115 ? -10.927 11.152 4.408 1.00 88.62 115 PRO A N 1
ATOM 908 C CA . PRO A 1 115 ? -12.022 10.896 5.335 1.00 88.62 115 PRO A CA 1
ATOM 909 C C . PRO A 1 115 ? -11.670 9.782 6.324 1.00 88.62 115 PRO A C 1
ATOM 911 O O . PRO A 1 115 ? -10.942 8.842 5.997 1.00 88.62 115 PRO A O 1
ATOM 914 N N . ARG A 1 116 ? -12.299 9.810 7.502 1.00 86.81 116 ARG A N 1
ATOM 915 C CA . ARG A 1 116 ? -12.140 8.802 8.567 1.00 86.81 116 ARG A CA 1
ATOM 916 C C . ARG A 1 116 ? -12.238 7.354 8.092 1.00 86.81 116 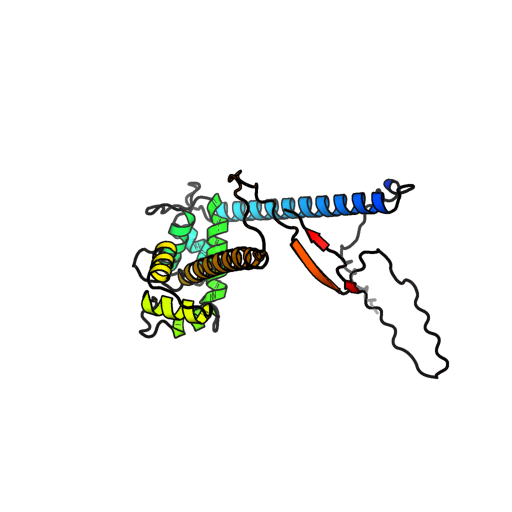ARG A C 1
ATOM 918 O O . ARG A 1 116 ? -11.429 6.515 8.477 1.00 86.81 116 ARG A O 1
ATOM 925 N N . SER A 1 117 ? -13.178 7.059 7.194 1.00 87.44 117 SER A N 1
ATOM 926 C CA . SER A 1 117 ? -13.381 5.710 6.643 1.00 87.44 117 SER A CA 1
ATOM 927 C C . SER A 1 117 ? -12.167 5.146 5.894 1.00 87.44 117 SER A C 1
ATOM 929 O O . SER A 1 117 ? -12.114 3.948 5.620 1.00 87.44 117 SER A O 1
ATOM 931 N N . LYS A 1 118 ? -11.192 5.994 5.554 1.00 89.81 118 LYS A N 1
ATOM 932 C CA . LYS A 1 118 ? -9.979 5.636 4.824 1.00 89.81 118 LYS A CA 1
ATOM 933 C C . LYS A 1 118 ? -8.729 5.551 5.693 1.00 89.81 118 LYS A C 1
ATOM 935 O O . LYS A 1 118 ? -7.732 5.009 5.221 1.00 89.81 118 LYS A O 1
ATOM 940 N N . LEU A 1 119 ? -8.798 5.966 6.961 1.00 89.31 119 LEU A N 1
ATOM 941 C CA . LEU A 1 119 ? -7.672 5.921 7.898 1.00 89.31 119 LEU A CA 1
ATOM 942 C C . LEU A 1 119 ? -7.074 4.509 8.011 1.00 89.31 119 LEU A C 1
ATOM 944 O O . LEU A 1 119 ? -5.871 4.322 7.853 1.00 89.31 119 LEU A O 1
ATOM 948 N N . ALA A 1 120 ? -7.928 3.495 8.181 1.00 88.69 120 ALA A N 1
ATOM 949 C CA . ALA A 1 120 ? -7.490 2.101 8.248 1.00 88.69 120 ALA A CA 1
ATOM 950 C C . ALA A 1 120 ? -6.724 1.661 6.990 1.00 88.69 120 ALA A C 1
ATOM 952 O O . ALA A 1 120 ? -5.727 0.951 7.091 1.00 88.69 120 ALA A O 1
ATOM 953 N N . GLN A 1 121 ? -7.184 2.100 5.814 1.00 87.12 121 GLN A N 1
ATOM 954 C CA . GLN A 1 121 ? -6.567 1.767 4.533 1.00 87.12 121 GLN A CA 1
ATOM 955 C C . GLN A 1 121 ? -5.200 2.450 4.382 1.00 87.12 121 GLN A C 1
ATOM 957 O O . GLN A 1 121 ? -4.267 1.811 3.901 1.00 87.12 121 GLN A O 1
ATOM 962 N N . ALA A 1 122 ? -5.059 3.713 4.806 1.00 87.38 122 ALA A N 1
ATOM 963 C CA . ALA A 1 122 ? -3.773 4.418 4.809 1.00 87.38 122 ALA A CA 1
ATOM 964 C C . ALA A 1 122 ? -2.746 3.704 5.692 1.00 87.38 122 ALA A C 1
ATOM 966 O O . ALA A 1 122 ? -1.650 3.388 5.233 1.00 87.38 122 ALA A O 1
ATOM 967 N N . MET A 1 123 ? -3.126 3.399 6.936 1.00 88.38 123 MET A N 1
ATOM 968 C CA . MET A 1 123 ? -2.253 2.726 7.900 1.00 88.38 123 MET A CA 1
ATOM 969 C C . MET A 1 123 ? -1.816 1.349 7.404 1.00 88.38 123 MET A C 1
ATOM 971 O O . MET A 1 123 ? -0.643 0.999 7.494 1.00 88.38 123 MET A O 1
ATOM 975 N N . GLU A 1 124 ? -2.748 0.568 6.857 1.00 85.62 124 GLU A N 1
ATOM 976 C CA . GLU A 1 124 ? -2.433 -0.750 6.310 1.00 85.62 124 GLU A CA 1
ATOM 977 C C . GLU A 1 124 ? -1.464 -0.637 5.129 1.00 85.62 124 GLU A C 1
ATOM 979 O O . GLU A 1 124 ? -0.432 -1.308 5.122 1.00 85.62 124 GLU A O 1
ATOM 984 N N . SER A 1 125 ? -1.721 0.293 4.204 1.00 82.56 125 SER A N 1
ATOM 985 C CA . SER A 1 125 ? -0.845 0.546 3.052 1.00 82.56 125 SER A CA 1
ATOM 986 C C . SER A 1 125 ? 0.571 0.943 3.488 1.00 82.56 125 SER A C 1
ATOM 988 O O . SER A 1 125 ? 1.550 0.409 2.968 1.00 82.56 125 SER A O 1
ATOM 990 N N . TRP A 1 126 ? 0.690 1.822 4.487 1.00 88.31 126 TRP A N 1
ATOM 991 C CA . TRP A 1 126 ? 1.979 2.241 5.037 1.00 88.31 126 TRP A CA 1
ATOM 992 C C . TRP A 1 126 ? 2.706 1.113 5.770 1.00 88.31 126 TRP A C 1
ATOM 994 O O . TRP A 1 126 ? 3.901 0.918 5.575 1.00 88.31 126 TRP A O 1
ATOM 1004 N N . SER A 1 127 ? 1.987 0.318 6.567 1.00 84.00 127 SER A N 1
ATOM 1005 C CA . SER A 1 127 ? 2.578 -0.804 7.306 1.00 84.00 127 SER A CA 1
ATOM 1006 C C . SER A 1 127 ? 3.169 -1.873 6.384 1.00 84.00 127 SER A C 1
ATOM 1008 O O . SER A 1 127 ? 4.264 -2.370 6.643 1.00 84.00 127 SER A O 1
ATOM 1010 N N . VAL A 1 128 ? 2.482 -2.178 5.277 1.00 80.75 128 VAL A N 1
ATOM 1011 C CA . VAL A 1 128 ? 2.973 -3.112 4.257 1.00 80.75 128 VAL A CA 1
ATOM 1012 C C . VAL A 1 128 ? 4.223 -2.546 3.589 1.00 80.75 128 VAL A C 1
ATOM 1014 O O . VAL A 1 128 ? 5.212 -3.257 3.446 1.00 80.75 128 VAL A O 1
ATOM 1017 N N . TYR A 1 129 ? 4.220 -1.257 3.239 1.00 80.69 129 TYR A N 1
ATOM 1018 C CA . TYR A 1 129 ? 5.393 -0.610 2.654 1.00 80.69 129 TYR A CA 1
ATOM 1019 C C . TYR A 1 129 ? 6.616 -0.645 3.584 1.00 80.69 129 TYR A C 1
ATOM 1021 O O . TYR A 1 129 ? 7.711 -0.997 3.144 1.00 80.69 129 TYR A O 1
ATOM 1029 N N . LEU A 1 130 ? 6.440 -0.331 4.872 1.00 80.75 130 LEU A N 1
ATOM 1030 C CA . LEU A 1 130 ? 7.531 -0.362 5.848 1.00 80.75 130 LEU A CA 1
ATOM 1031 C C . LEU A 1 130 ? 8.173 -1.755 5.936 1.00 80.75 130 LEU A C 1
ATOM 1033 O O . LEU A 1 130 ? 9.397 -1.859 5.851 1.00 80.75 130 LEU A O 1
ATOM 1037 N N . ALA A 1 131 ? 7.357 -2.807 6.032 1.00 76.62 131 ALA A N 1
ATOM 1038 C CA . ALA A 1 131 ? 7.836 -4.186 6.114 1.00 76.62 131 ALA A CA 1
ATOM 1039 C C . ALA A 1 131 ? 8.555 -4.648 4.830 1.00 76.62 131 ALA A C 1
ATOM 1041 O O . ALA A 1 131 ? 9.563 -5.346 4.894 1.00 76.62 131 ALA A O 1
ATOM 1042 N N . GLU A 1 132 ? 8.063 -4.245 3.655 1.00 72.81 132 GLU A N 1
ATOM 1043 C CA . GLU A 1 132 ? 8.577 -4.727 2.365 1.00 72.81 132 GLU A CA 1
ATOM 1044 C C . GLU A 1 132 ? 9.771 -3.918 1.824 1.00 72.81 132 GLU A C 1
ATOM 1046 O O . GLU A 1 132 ? 10.563 -4.438 1.028 1.00 72.81 132 GLU A O 1
ATOM 1051 N N . PHE A 1 133 ? 9.930 -2.655 2.243 1.00 77.31 133 PHE A N 1
ATOM 1052 C CA . PHE A 1 133 ? 10.901 -1.734 1.633 1.00 77.31 133 PHE A CA 1
ATOM 1053 C C . PHE A 1 133 ? 11.798 -0.960 2.607 1.00 77.31 133 PHE A C 1
ATOM 1055 O O . PHE A 1 133 ? 12.870 -0.517 2.184 1.00 77.31 133 PHE A O 1
ATOM 1062 N N . CYS A 1 134 ? 11.413 -0.783 3.877 1.00 70.81 134 CYS A N 1
ATOM 1063 C CA . CYS A 1 134 ? 12.207 0.009 4.827 1.00 70.81 134 CYS A CA 1
ATOM 1064 C C . CYS A 1 134 ? 13.160 -0.812 5.700 1.00 70.81 134 CYS A C 1
ATOM 1066 O O . CYS A 1 134 ? 14.120 -0.234 6.210 1.00 70.81 134 CYS A O 1
ATOM 1068 N N . GLU A 1 135 ? 12.939 -2.117 5.862 1.00 72.62 135 GLU A N 1
ATOM 1069 C CA . GLU A 1 135 ? 13.872 -2.971 6.601 1.00 72.62 135 GLU A CA 1
ATOM 1070 C C . GLU A 1 135 ? 15.136 -3.276 5.775 1.00 72.62 135 GLU A C 1
ATOM 1072 O O . GLU A 1 135 ? 15.087 -3.546 4.568 1.00 72.62 135 GLU A O 1
ATOM 1077 N N . ASP A 1 136 ? 16.300 -3.251 6.427 1.00 65.81 136 ASP A N 1
ATOM 1078 C CA . ASP A 1 136 ? 17.559 -3.632 5.789 1.00 65.81 136 ASP A CA 1
ATOM 1079 C C . ASP A 1 136 ? 17.510 -5.107 5.365 1.00 65.81 136 ASP A C 1
ATOM 1081 O O . ASP A 1 136 ? 17.393 -6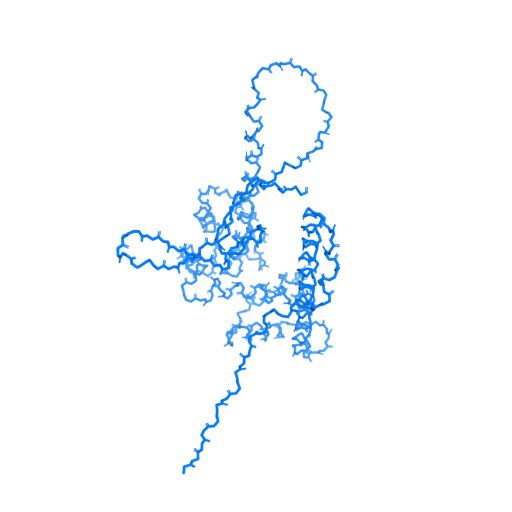.015 6.185 1.00 65.81 136 ASP A O 1
ATOM 1085 N N . GLY A 1 137 ? 17.616 -5.348 4.056 1.00 68.94 137 GLY A N 1
ATOM 1086 C CA . GLY A 1 137 ? 17.498 -6.689 3.480 1.00 68.94 137 GLY A CA 1
ATOM 1087 C C . GLY A 1 137 ? 16.064 -7.131 3.176 1.00 68.94 137 GLY A C 1
ATOM 1088 O O . GLY A 1 137 ? 15.878 -8.288 2.795 1.00 68.94 137 GLY A O 1
ATOM 1089 N N . ALA A 1 138 ? 15.074 -6.238 3.285 1.00 76.56 138 ALA A N 1
ATOM 1090 C CA . ALA A 1 138 ? 13.705 -6.524 2.870 1.00 76.56 138 ALA A CA 1
ATOM 1091 C C . ALA A 1 138 ? 13.645 -6.992 1.407 1.00 76.56 138 ALA A C 1
ATOM 1093 O O . ALA A 1 138 ? 14.349 -6.468 0.534 1.00 76.56 138 ALA A O 1
ATOM 1094 N N . ALA A 1 139 ? 12.800 -7.989 1.136 1.00 75.94 139 ALA A N 1
ATOM 1095 C CA . ALA A 1 139 ? 12.716 -8.630 -0.173 1.00 75.94 139 ALA A CA 1
ATOM 1096 C C . ALA A 1 139 ? 12.326 -7.634 -1.272 1.00 75.94 139 ALA A C 1
ATOM 1098 O O . ALA A 1 139 ? 12.950 -7.641 -2.333 1.00 75.94 139 ALA A O 1
ATOM 1099 N N . GLY A 1 140 ? 11.365 -6.742 -1.002 1.00 76.75 140 GLY A N 1
ATOM 1100 C CA . GLY A 1 140 ? 10.958 -5.685 -1.926 1.00 76.75 140 GLY A CA 1
ATOM 1101 C C . GLY A 1 140 ? 12.106 -4.737 -2.262 1.00 76.75 140 GLY A C 1
ATOM 1102 O O . GLY A 1 140 ? 12.360 -4.475 -3.437 1.00 76.75 140 GLY A O 1
ATOM 1103 N N . LYS A 1 141 ? 12.877 -4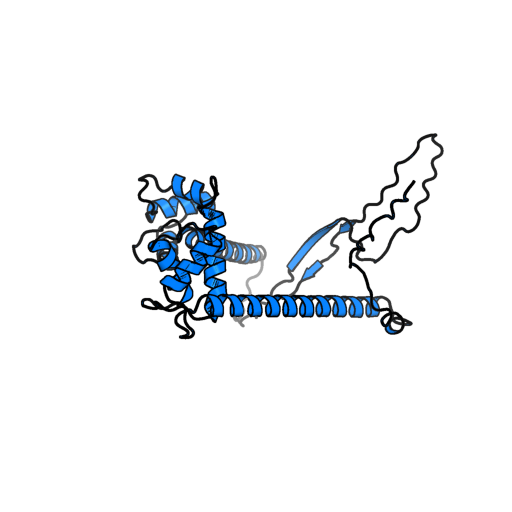.300 -1.259 1.00 80.94 141 LYS A N 1
ATOM 1104 C CA . LYS A 1 141 ? 14.066 -3.456 -1.465 1.00 80.94 141 LYS A CA 1
ATOM 1105 C C . LYS A 1 141 ? 15.147 -4.159 -2.293 1.00 80.94 141 LYS A C 1
ATOM 1107 O O . LYS A 1 141 ? 15.649 -3.582 -3.252 1.00 80.94 141 LYS A O 1
ATOM 1112 N N . VAL A 1 142 ? 15.503 -5.395 -1.937 1.00 84.19 142 VAL A N 1
ATOM 1113 C CA . VAL A 1 142 ? 16.524 -6.184 -2.653 1.00 84.19 142 VAL A CA 1
ATOM 1114 C C . VAL A 1 142 ? 16.101 -6.447 -4.095 1.00 84.19 142 VAL A C 1
ATOM 1116 O O . VAL A 1 142 ? 16.925 -6.381 -5.007 1.00 84.19 142 VAL A O 1
ATOM 1119 N N . LEU A 1 143 ? 14.818 -6.740 -4.304 1.00 84.44 143 LEU A N 1
ATOM 1120 C CA . LEU A 1 143 ? 14.262 -6.961 -5.625 1.00 84.44 143 LEU A CA 1
ATOM 1121 C C . LEU A 1 143 ? 14.277 -5.671 -6.447 1.00 84.44 143 LEU A C 1
ATOM 1123 O O . LEU A 1 143 ? 14.761 -5.698 -7.570 1.00 84.44 143 LEU A O 1
ATOM 1127 N N . PHE A 1 144 ? 13.814 -4.550 -5.893 1.00 87.81 144 PHE A N 1
ATOM 1128 C CA . PHE A 1 144 ? 13.814 -3.259 -6.581 1.00 87.81 144 PHE A CA 1
ATOM 1129 C C . PHE A 1 144 ? 15.231 -2.854 -7.000 1.00 87.81 144 PHE A C 1
ATOM 1131 O O . PHE A 1 144 ? 15.489 -2.645 -8.182 1.00 87.81 144 PHE A O 1
ATOM 1138 N N . ASP A 1 145 ? 16.172 -2.842 -6.050 1.00 88.81 145 ASP A N 1
ATOM 1139 C CA . ASP A 1 145 ? 17.559 -2.418 -6.279 1.00 88.81 145 ASP A CA 1
ATOM 1140 C C . ASP A 1 145 ? 18.290 -3.330 -7.302 1.00 88.81 145 ASP A C 1
ATOM 1142 O O . ASP A 1 145 ? 19.314 -2.941 -7.863 1.00 88.81 145 ASP A O 1
ATOM 1146 N N . LYS A 1 146 ? 17.789 -4.552 -7.556 1.00 90.06 146 LYS A N 1
ATOM 1147 C CA . LYS A 1 146 ? 18.320 -5.462 -8.587 1.00 90.06 146 LYS A CA 1
ATOM 1148 C C . LYS A 1 146 ? 17.936 -5.036 -10.008 1.00 90.06 146 LYS A C 1
ATOM 1150 O O . LYS A 1 146 ? 18.732 -5.263 -10.919 1.00 90.06 146 LYS A O 1
ATOM 1155 N N . TYR A 1 147 ? 16.727 -4.508 -10.206 1.00 91.31 147 TYR A N 1
ATOM 1156 C CA . TYR A 1 147 ? 16.213 -4.143 -11.535 1.00 91.31 147 TYR A CA 1
ATOM 1157 C C . TYR A 1 147 ? 16.336 -2.649 -11.838 1.00 91.31 147 TYR A C 1
ATOM 1159 O O . TYR A 1 147 ? 16.403 -2.313 -13.010 1.00 91.31 147 TYR A O 1
ATOM 1167 N N . ASP A 1 148 ? 16.438 -1.793 -10.819 1.00 92.00 148 ASP A N 1
ATOM 1168 C CA . ASP A 1 148 ? 16.767 -0.365 -10.941 1.00 92.00 148 ASP A CA 1
ATOM 1169 C C . ASP A 1 148 ? 18.270 -0.192 -11.237 1.00 92.00 148 ASP A C 1
ATOM 1171 O O . ASP A 1 148 ? 19.084 0.137 -10.367 1.00 92.00 148 ASP A O 1
ATOM 1175 N N . ALA A 1 149 ? 18.671 -0.533 -12.466 1.00 84.31 149 ALA A N 1
ATOM 1176 C CA . ALA A 1 149 ? 20.078 -0.645 -12.846 1.00 84.31 149 ALA A CA 1
ATOM 1177 C C . ALA A 1 149 ? 20.779 0.718 -12.896 1.00 84.31 149 ALA A C 1
ATOM 1179 O O . ALA A 1 149 ? 21.970 0.819 -12.573 1.00 84.31 149 ALA A O 1
ATOM 1180 N N . ASP A 1 150 ? 20.047 1.759 -13.294 1.00 87.00 150 ASP A N 1
ATOM 1181 C CA . ASP A 1 150 ? 20.535 3.136 -13.330 1.00 87.00 150 ASP A CA 1
ATOM 1182 C C . ASP A 1 150 ? 20.461 3.837 -11.963 1.00 87.00 150 ASP A C 1
ATOM 1184 O O . ASP A 1 150 ? 21.044 4.913 -11.796 1.00 87.00 150 ASP A O 1
ATOM 1188 N N . ARG A 1 151 ? 19.847 3.182 -10.965 1.00 86.88 151 ARG A N 1
ATOM 1189 C CA . ARG A 1 151 ? 19.623 3.703 -9.611 1.00 86.88 151 ARG A CA 1
ATOM 1190 C C . ARG A 1 151 ? 18.862 5.021 -9.631 1.00 86.88 151 ARG A C 1
ATOM 1192 O O . ARG A 1 151 ? 19.126 5.903 -8.807 1.00 86.88 151 ARG A O 1
ATOM 1199 N N . SER A 1 152 ? 17.949 5.168 -10.582 1.00 89.12 152 SER A N 1
ATOM 1200 C CA . SER A 1 152 ? 17.056 6.318 -10.661 1.00 89.12 152 SER A CA 1
ATOM 1201 C C . SER A 1 152 ? 16.066 6.345 -9.495 1.00 89.12 152 SER A C 1
ATOM 1203 O O . SER A 1 152 ? 15.525 7.404 -9.175 1.00 89.12 152 SER A O 1
ATOM 1205 N N . GLY A 1 153 ? 15.853 5.205 -8.828 1.00 87.38 153 GLY A N 1
ATOM 1206 C CA . GLY A 1 153 ? 14.839 5.041 -7.794 1.00 87.38 153 GLY A CA 1
ATOM 1207 C C . GLY A 1 153 ? 13.448 4.769 -8.364 1.00 87.38 153 GLY A C 1
ATOM 1208 O O . GLY A 1 153 ? 12.486 4.731 -7.592 1.00 87.38 153 GLY A O 1
ATOM 1209 N N . LYS A 1 154 ? 13.335 4.572 -9.685 1.00 92.62 154 LYS A N 1
ATOM 1210 C CA . LYS A 1 154 ? 12.090 4.295 -10.408 1.00 92.62 154 LYS A CA 1
ATOM 1211 C C . LYS A 1 154 ? 12.346 3.226 -11.466 1.00 92.62 154 LYS A C 1
ATOM 1213 O O . LYS A 1 154 ? 13.352 3.262 -12.153 1.00 92.62 154 LYS A O 1
ATOM 1218 N N . LEU A 1 155 ? 11.431 2.278 -11.618 1.00 92.56 155 LEU A N 1
ATOM 1219 C CA . LEU A 1 155 ? 11.542 1.254 -12.651 1.00 92.56 155 LEU A CA 1
ATOM 1220 C C . LEU A 1 155 ? 10.870 1.734 -13.929 1.00 92.56 155 LEU A C 1
ATOM 1222 O O . LEU A 1 155 ? 9.695 2.114 -13.931 1.00 92.56 155 LEU A O 1
ATOM 1226 N N . THR A 1 156 ? 11.608 1.656 -15.028 1.00 94.81 156 THR A N 1
ATOM 1227 C CA . THR A 1 156 ? 11.046 1.786 -16.372 1.00 94.81 156 THR A CA 1
ATOM 1228 C C . THR A 1 156 ? 10.132 0.597 -16.701 1.00 94.81 156 THR A C 1
ATOM 1230 O O . THR A 1 156 ? 10.258 -0.471 -16.090 1.00 94.81 156 THR A O 1
ATOM 1233 N N . PRO A 1 157 ? 9.227 0.715 -17.694 1.00 93.62 157 PRO A N 1
ATOM 1234 C CA . PRO A 1 157 ? 8.398 -0.411 -18.129 1.00 93.62 157 PRO A CA 1
ATOM 1235 C C . PRO A 1 157 ? 9.221 -1.656 -18.500 1.00 93.62 157 PRO A C 1
ATOM 1237 O O . PRO A 1 157 ? 8.842 -2.776 -18.161 1.00 93.62 157 PRO A O 1
ATOM 1240 N N . ASP A 1 158 ? 10.386 -1.477 -19.125 1.00 92.88 158 ASP A N 1
ATOM 1241 C CA . ASP A 1 158 ? 11.273 -2.584 -19.494 1.00 92.88 158 ASP A CA 1
ATOM 1242 C C . ASP A 1 158 ? 11.893 -3.278 -18.268 1.00 92.88 158 ASP A C 1
ATOM 1244 O O . ASP A 1 158 ? 11.955 -4.513 -18.210 1.00 92.88 158 ASP A O 1
ATOM 1248 N N . GLU A 1 159 ? 12.311 -2.511 -17.258 1.00 94.38 159 GLU A N 1
ATOM 1249 C CA . GLU A 1 159 ? 12.841 -3.052 -15.999 1.00 94.38 159 GLU A CA 1
ATOM 1250 C C . GLU A 1 159 ? 11.749 -3.749 -15.186 1.00 94.38 159 GLU A C 1
ATOM 1252 O O . GLU A 1 159 ? 11.956 -4.860 -14.688 1.00 94.38 159 GLU A O 1
ATOM 1257 N N . LEU A 1 160 ? 10.552 -3.158 -15.129 1.00 93.75 160 LEU A N 1
ATOM 1258 C CA . LEU A 1 160 ? 9.381 -3.773 -14.512 1.00 93.75 160 LEU A CA 1
ATOM 1259 C C . LEU A 1 160 ? 9.024 -5.092 -15.205 1.00 93.75 160 LEU A C 1
ATOM 1261 O O . LEU A 1 160 ? 8.798 -6.102 -14.540 1.00 93.75 160 LEU A O 1
ATOM 1265 N N . LYS A 1 161 ? 9.017 -5.125 -16.540 1.00 93.44 161 LYS A N 1
ATOM 1266 C CA . LYS A 1 161 ? 8.754 -6.340 -17.323 1.00 93.44 161 LYS A CA 1
ATOM 1267 C C . LYS A 1 161 ? 9.737 -7.455 -16.976 1.00 93.44 161 LYS A C 1
ATOM 1269 O O . LYS A 1 161 ? 9.330 -8.606 -16.796 1.00 93.44 161 LYS A O 1
ATOM 1274 N N . ALA A 1 162 ? 11.025 -7.127 -16.876 1.00 91.75 162 ALA A N 1
ATOM 1275 C CA . ALA A 1 162 ? 12.056 -8.082 -16.485 1.00 91.75 162 ALA A CA 1
ATOM 1276 C C . ALA A 1 162 ? 11.834 -8.607 -15.056 1.00 91.75 162 ALA A C 1
ATOM 1278 O O . ALA A 1 162 ? 11.938 -9.815 -14.831 1.00 91.75 162 ALA A O 1
ATOM 1279 N N . LEU A 1 163 ? 11.461 -7.728 -14.122 1.00 91.38 163 LEU A N 1
ATOM 1280 C CA . LEU A 1 163 ? 11.133 -8.080 -12.740 1.00 91.38 163 LEU A CA 1
ATOM 1281 C C . LEU A 1 163 ? 9.931 -9.034 -12.669 1.00 91.38 163 LEU A C 1
ATOM 1283 O O . LEU A 1 163 ? 10.016 -10.092 -12.044 1.00 91.38 163 LEU A O 1
ATOM 1287 N N . LEU A 1 164 ? 8.821 -8.709 -13.338 1.00 89.50 164 LEU A N 1
ATOM 1288 C CA . LEU A 1 164 ? 7.593 -9.516 -13.311 1.00 89.50 164 LEU A CA 1
ATOM 1289 C C . LEU A 1 164 ? 7.784 -10.890 -13.968 1.00 89.50 164 LEU A C 1
ATOM 1291 O O . LEU A 1 164 ? 7.223 -11.892 -13.502 1.00 89.50 164 LEU A O 1
ATOM 1295 N N . ARG A 1 165 ? 8.608 -10.956 -15.020 1.00 89.56 165 ARG A N 1
ATOM 1296 C CA . ARG A 1 165 ? 8.997 -12.214 -15.668 1.00 89.56 165 ARG A CA 1
ATOM 1297 C C . ARG A 1 165 ? 9.751 -13.117 -14.705 1.00 89.56 165 ARG A C 1
ATOM 1299 O O . ARG A 1 165 ? 9.408 -14.289 -14.577 1.00 89.56 165 ARG A O 1
ATOM 1306 N N . ASP A 1 166 ? 10.750 -12.576 -14.021 1.00 86.81 166 ASP A N 1
ATOM 1307 C CA . ASP A 1 166 ? 11.577 -13.360 -13.108 1.00 86.81 166 ASP A CA 1
ATOM 1308 C C . ASP A 1 166 ? 10.797 -13.781 -11.849 1.00 86.81 166 ASP A C 1
ATOM 1310 O O . ASP A 1 166 ? 11.008 -14.885 -11.353 1.00 86.81 166 ASP A O 1
ATOM 1314 N N . LEU A 1 167 ? 9.852 -12.958 -11.371 1.00 82.44 167 LEU A N 1
ATOM 1315 C CA . LEU A 1 167 ? 8.966 -13.303 -10.250 1.00 82.44 167 LEU A CA 1
ATOM 1316 C C . LEU A 1 167 ? 7.981 -14.428 -10.579 1.00 82.44 167 LEU A C 1
ATOM 1318 O O . LEU A 1 167 ? 7.773 -15.328 -9.770 1.00 82.44 167 LEU A O 1
ATOM 1322 N N . SER A 1 168 ? 7.333 -14.354 -11.743 1.00 81.44 168 SER A N 1
ATOM 1323 C CA . SER A 1 168 ? 6.285 -15.311 -12.126 1.00 81.44 168 SER A CA 1
ATOM 1324 C C . SER A 1 168 ? 6.819 -16.544 -12.855 1.00 81.44 168 SER A C 1
ATOM 1326 O O . SER A 1 168 ? 6.092 -17.521 -13.019 1.00 81.44 168 SER A O 1
ATOM 1328 N N . GLY A 1 169 ? 8.063 -16.499 -13.344 1.00 81.94 169 GLY A N 1
ATOM 1329 C CA . GLY A 1 169 ? 8.632 -17.527 -14.217 1.00 81.94 169 GLY A CA 1
ATOM 1330 C C . GLY A 1 169 ? 7.931 -17.636 -15.578 1.00 81.94 169 GLY A C 1
ATOM 1331 O O . GLY A 1 169 ? 8.158 -18.600 -16.310 1.00 81.94 169 GLY A O 1
ATOM 1332 N N . ARG A 1 170 ? 7.068 -16.673 -15.925 1.00 79.38 170 ARG A N 1
ATOM 1333 C CA . ARG A 1 170 ? 6.271 -16.649 -17.156 1.00 79.38 170 ARG A CA 1
ATOM 1334 C C . ARG A 1 170 ? 6.711 -15.512 -18.056 1.00 79.38 170 ARG A C 1
ATOM 1336 O O . ARG A 1 170 ? 7.221 -14.496 -17.596 1.00 79.38 170 ARG A O 1
ATOM 1343 N N . ASN A 1 171 ? 6.483 -15.672 -19.356 1.00 84.31 171 ASN A N 1
ATOM 1344 C CA . ASN A 1 171 ? 6.720 -14.584 -20.290 1.00 84.31 171 ASN A CA 1
ATOM 1345 C C . ASN A 1 171 ? 5.701 -13.460 -20.053 1.00 84.31 171 ASN A C 1
ATOM 1347 O O . ASN A 1 171 ? 4.501 -13.719 -20.024 1.00 84.31 171 ASN A O 1
ATOM 1351 N N . VAL A 1 172 ? 6.191 -12.231 -19.920 1.00 89.69 172 VAL A N 1
ATOM 1352 C CA . VAL A 1 172 ? 5.372 -11.024 -19.753 1.00 89.69 172 VAL A CA 1
ATOM 1353 C C . VAL A 1 172 ? 5.380 -10.281 -21.081 1.00 89.69 172 VAL A C 1
ATOM 1355 O O . VAL A 1 172 ? 6.454 -10.031 -21.634 1.00 89.69 172 VAL A O 1
ATOM 1358 N N . SER A 1 173 ? 4.205 -9.978 -21.636 1.00 91.88 173 SER A N 1
ATOM 1359 C CA . SER A 1 173 ? 4.095 -9.194 -22.872 1.00 91.88 173 SER A CA 1
ATOM 1360 C C . SER A 1 173 ? 4.149 -7.690 -22.585 1.00 91.88 173 SER A C 1
ATOM 1362 O O . SER A 1 173 ? 3.884 -7.273 -21.463 1.00 91.88 173 SER A O 1
ATOM 1364 N N . ASP A 1 174 ? 4.453 -6.865 -23.592 1.00 92.00 174 ASP A N 1
ATOM 1365 C CA . ASP A 1 174 ? 4.424 -5.398 -23.431 1.00 92.00 174 ASP A CA 1
ATOM 1366 C C . ASP A 1 174 ? 3.030 -4.908 -23.028 1.00 92.00 174 ASP A C 1
ATOM 1368 O O . ASP A 1 174 ? 2.894 -4.073 -22.148 1.00 92.00 174 ASP A O 1
ATOM 1372 N N . VAL A 1 175 ? 1.981 -5.533 -23.570 1.00 90.25 175 VAL A N 1
ATOM 1373 C CA . VAL A 1 175 ? 0.584 -5.234 -23.222 1.00 90.25 175 VAL A CA 1
ATOM 1374 C C . VAL A 1 175 ? 0.290 -5.526 -21.748 1.00 90.25 175 VAL A C 1
ATOM 1376 O O . VAL A 1 175 ? -0.486 -4.814 -21.112 1.00 90.25 175 VAL A O 1
ATOM 1379 N N . ASP A 1 176 ? 0.883 -6.586 -21.195 1.00 91.38 176 ASP A N 1
ATOM 1380 C CA . ASP A 1 176 ? 0.727 -6.915 -19.780 1.00 91.38 176 ASP A CA 1
ATOM 1381 C C . ASP A 1 176 ? 1.461 -5.918 -18.893 1.00 91.38 176 ASP A C 1
ATOM 1383 O O . ASP A 1 176 ? 0.888 -5.457 -17.908 1.00 91.38 176 ASP A O 1
ATOM 1387 N N . THR A 1 177 ? 2.690 -5.563 -19.265 1.00 92.31 177 THR A N 1
ATOM 1388 C CA . THR A 1 177 ? 3.480 -4.544 -18.575 1.00 92.31 177 THR A CA 1
ATOM 1389 C C . THR A 1 177 ? 2.759 -3.201 -18.580 1.00 92.31 177 THR A C 1
ATOM 1391 O O . THR A 1 177 ? 2.553 -2.631 -17.513 1.00 92.31 177 THR A O 1
ATOM 1394 N N . ASP A 1 178 ? 2.297 -2.737 -19.742 1.00 92.12 178 ASP A N 1
ATOM 1395 C CA . ASP A 1 178 ? 1.557 -1.481 -19.889 1.00 92.12 178 ASP A CA 1
ATOM 1396 C C . ASP A 1 178 ? 0.284 -1.485 -19.037 1.00 92.12 178 ASP A C 1
ATOM 1398 O O . ASP A 1 178 ? -0.055 -0.487 -18.405 1.00 92.12 178 ASP A O 1
ATOM 1402 N N . TRP A 1 179 ? -0.418 -2.621 -18.972 1.00 92.69 179 TRP A N 1
ATOM 1403 C CA . TRP A 1 179 ? -1.591 -2.765 -18.114 1.00 92.69 179 TRP A CA 1
ATOM 1404 C C . TRP A 1 179 ? -1.238 -2.668 -16.626 1.00 92.69 179 TRP A C 1
ATOM 1406 O O . TRP A 1 179 ? -1.989 -2.045 -15.874 1.00 92.69 179 TRP A O 1
ATOM 1416 N N . VAL A 1 180 ? -0.122 -3.269 -16.196 1.00 92.50 180 VAL A N 1
ATOM 1417 C CA . VAL A 1 180 ? 0.351 -3.166 -14.807 1.00 92.50 180 VAL A CA 1
ATOM 1418 C C . VAL A 1 180 ? 0.739 -1.725 -14.493 1.00 92.50 180 VAL A C 1
ATOM 1420 O O . VAL A 1 180 ? 0.257 -1.199 -13.493 1.00 92.50 180 VAL A O 1
ATOM 1423 N N . VAL A 1 181 ? 1.522 -1.067 -15.356 1.00 93.69 181 VAL A N 1
ATOM 1424 C CA . VAL A 1 181 ? 1.911 0.344 -15.190 1.00 93.69 181 VAL A CA 1
ATOM 1425 C C . VAL A 1 181 ? 0.668 1.221 -15.096 1.00 93.69 181 VAL A C 1
ATOM 1427 O O . VAL A 1 181 ? 0.482 1.903 -14.101 1.00 93.69 181 VAL A O 1
ATOM 1430 N N . MET A 1 182 ? -0.268 1.103 -16.040 1.00 92.00 182 MET A N 1
ATOM 1431 C CA . MET A 1 182 ? -1.526 1.861 -16.040 1.00 92.00 182 MET A CA 1
ATOM 1432 C C . MET A 1 182 ? -2.334 1.714 -14.737 1.00 92.00 182 MET A C 1
ATOM 1434 O O . MET A 1 182 ? -3.116 2.597 -14.387 1.00 92.00 182 MET A O 1
ATOM 1438 N N . LYS A 1 183 ? -2.228 0.573 -14.048 1.00 88.44 183 LYS A N 1
ATOM 1439 C CA . LYS A 1 183 ? -2.978 0.302 -12.815 1.00 88.44 183 LYS A CA 1
ATOM 1440 C C . LYS A 1 183 ? -2.219 0.658 -11.541 1.00 88.44 183 LYS A C 1
ATOM 1442 O O . LYS A 1 183 ? -2.882 0.949 -10.549 1.00 88.44 183 LYS A O 1
ATOM 1447 N N . ALA A 1 184 ? -0.893 0.581 -11.563 1.00 89.75 184 ALA A N 1
ATOM 1448 C CA . ALA A 1 184 ? -0.038 0.759 -10.395 1.00 89.75 184 ALA A CA 1
ATOM 1449 C C . ALA A 1 184 ? 0.626 2.143 -10.320 1.00 89.75 184 ALA A C 1
ATOM 1451 O O . ALA A 1 184 ? 0.992 2.548 -9.223 1.00 89.75 184 ALA A O 1
ATOM 1452 N N . ASP A 1 185 ? 0.764 2.855 -11.442 1.00 92.44 185 ASP A N 1
ATOM 1453 C CA . ASP A 1 185 ? 1.292 4.224 -11.515 1.00 92.44 185 ASP A CA 1
ATOM 1454 C C . ASP A 1 185 ? 0.256 5.219 -10.967 1.00 92.44 185 ASP A C 1
ATOM 1456 O O . ASP A 1 185 ? -0.568 5.796 -11.684 1.00 92.44 185 ASP A O 1
ATOM 1460 N N . VAL A 1 186 ? 0.239 5.353 -9.643 1.00 87.31 186 VAL A N 1
ATOM 1461 C CA . VAL A 1 186 ? -0.662 6.247 -8.907 1.00 87.31 186 VAL A CA 1
ATOM 1462 C C . VAL A 1 186 ? -0.117 7.677 -8.922 1.00 87.31 186 VAL A C 1
ATOM 1464 O O . VAL A 1 186 ? -0.886 8.649 -8.887 1.00 87.31 186 VAL A O 1
ATOM 1467 N N . LEU A 1 187 ? 1.207 7.836 -8.965 1.00 86.88 187 LEU A N 1
ATOM 1468 C CA . LEU A 1 187 ? 1.860 9.137 -9.026 1.00 86.88 187 LEU A CA 1
ATOM 1469 C C . LEU A 1 187 ? 1.704 9.785 -10.407 1.00 86.88 187 LEU A C 1
ATOM 1471 O O . LEU A 1 187 ? 1.570 11.012 -10.464 1.00 86.88 187 LEU A O 1
ATOM 1475 N N . GLY A 1 188 ? 1.554 8.980 -11.459 1.00 88.25 188 GLY A N 1
ATOM 1476 C CA . GLY A 1 188 ? 1.224 9.391 -12.820 1.00 88.25 188 GLY A CA 1
ATOM 1477 C C . GLY A 1 188 ? 2.441 9.837 -13.623 1.00 88.25 188 GLY A C 1
ATOM 1478 O O . GLY A 1 188 ? 2.305 10.715 -14.479 1.00 88.25 188 GLY A O 1
ATOM 1479 N N . ASP A 1 189 ? 3.627 9.311 -13.313 1.00 89.44 189 ASP A N 1
ATOM 1480 C CA . ASP A 1 189 ? 4.877 9.669 -13.992 1.00 89.44 189 ASP A CA 1
ATOM 1481 C C . ASP A 1 189 ? 5.296 8.664 -15.080 1.00 89.44 189 ASP A C 1
ATOM 1483 O O . ASP A 1 189 ? 6.285 8.889 -15.784 1.00 89.44 189 ASP A O 1
ATOM 1487 N N . GLY A 1 190 ? 4.508 7.605 -15.282 1.00 89.75 190 GLY A N 1
ATOM 1488 C CA . GLY A 1 190 ? 4.752 6.545 -16.257 1.00 89.75 190 GLY A CA 1
ATOM 1489 C C . GLY A 1 190 ? 5.854 5.566 -15.850 1.00 89.75 190 GLY A C 1
ATOM 1490 O O . GLY A 1 190 ? 6.202 4.685 -16.642 1.00 89.75 190 GLY A O 1
ATOM 1491 N N . LEU A 1 191 ? 6.411 5.716 -14.649 1.00 93.62 191 LEU A N 1
ATOM 1492 C CA . LEU A 1 191 ? 7.412 4.841 -14.056 1.00 93.62 191 LEU A CA 1
ATOM 1493 C C . LEU A 1 191 ? 6.823 4.180 -12.803 1.00 93.62 191 LEU A C 1
ATOM 1495 O O . LEU A 1 191 ? 5.718 4.492 -12.378 1.00 93.62 191 LEU A O 1
ATOM 1499 N N . ILE A 1 192 ? 7.541 3.214 -12.225 1.00 93.31 192 ILE A N 1
ATOM 1500 C CA . ILE A 1 192 ? 7.122 2.560 -10.979 1.00 93.31 192 ILE A CA 1
ATOM 1501 C C . ILE A 1 192 ? 8.128 2.855 -9.875 1.00 93.31 192 ILE A C 1
ATOM 1503 O O . ILE A 1 192 ? 9.244 2.332 -9.865 1.00 93.31 192 ILE A O 1
ATOM 1507 N N . SER A 1 193 ? 7.722 3.680 -8.917 1.00 91.19 193 SER A N 1
ATOM 1508 C CA . SER A 1 193 ? 8.492 3.953 -7.704 1.00 91.19 193 SER A CA 1
ATOM 1509 C C . SER A 1 193 ? 8.451 2.778 -6.711 1.00 91.19 193 SER A C 1
ATOM 1511 O O . SER A 1 193 ? 7.670 1.829 -6.841 1.00 91.19 193 SER A O 1
ATOM 1513 N N . LYS A 1 194 ? 9.285 2.837 -5.663 1.00 87.69 194 LYS A N 1
ATOM 1514 C CA . LYS A 1 194 ? 9.324 1.811 -4.600 1.00 87.69 194 LYS A CA 1
ATOM 1515 C C . LYS A 1 194 ? 7.965 1.600 -3.930 1.00 87.69 194 LYS A C 1
ATOM 1517 O O . LYS A 1 194 ? 7.608 0.462 -3.638 1.00 87.69 194 LYS A O 1
ATOM 1522 N N . ILE A 1 195 ? 7.201 2.673 -3.718 1.00 85.94 195 ILE A N 1
ATOM 1523 C CA . ILE A 1 195 ? 5.892 2.596 -3.059 1.00 85.94 195 ILE A CA 1
ATOM 1524 C C . ILE A 1 195 ? 4.794 2.022 -3.977 1.00 85.94 195 ILE A C 1
ATOM 1526 O O . ILE A 1 195 ? 3.852 1.393 -3.496 1.00 85.94 195 ILE A O 1
ATOM 1530 N N . GLU A 1 196 ? 4.957 2.131 -5.299 1.00 90.38 196 GLU A N 1
ATOM 1531 C CA . GLU A 1 196 ? 4.039 1.570 -6.304 1.00 90.38 196 GLU A CA 1
ATOM 1532 C C . GLU A 1 196 ? 4.348 0.105 -6.642 1.00 90.38 196 GLU A C 1
ATOM 1534 O O . GLU A 1 196 ? 3.449 -0.650 -7.030 1.00 90.38 196 GLU A O 1
ATOM 1539 N N . LEU A 1 197 ? 5.597 -0.342 -6.445 1.00 88.50 197 LEU A N 1
ATOM 1540 C CA . LEU A 1 197 ? 6.026 -1.697 -6.806 1.00 88.50 197 LEU A CA 1
ATOM 1541 C C . LEU A 1 197 ? 5.192 -2.785 -6.110 1.00 88.50 197 LEU A C 1
ATOM 1543 O O . LEU A 1 197 ? 4.842 -3.785 -6.737 1.00 88.50 197 LEU A O 1
ATOM 1547 N N . GLY A 1 198 ? 4.837 -2.599 -4.836 1.00 84.19 198 GLY A N 1
ATOM 1548 C CA . GLY A 1 198 ? 4.007 -3.565 -4.107 1.00 84.19 198 GLY A CA 1
ATOM 1549 C C . GLY A 1 198 ? 2.647 -3.798 -4.779 1.00 84.19 198 GLY A C 1
ATOM 1550 O O . GLY A 1 198 ? 2.220 -4.943 -4.946 1.00 84.19 198 GLY A O 1
ATOM 1551 N N . GLN A 1 199 ? 1.995 -2.724 -5.241 1.00 83.88 199 GLN A N 1
ATOM 1552 C CA . GLN A 1 199 ? 0.734 -2.818 -5.983 1.00 83.88 199 GLN A CA 1
ATOM 1553 C C . GLN A 1 199 ? 0.940 -3.444 -7.364 1.00 83.88 199 GLN A C 1
ATOM 1555 O O . GLN A 1 199 ? 0.155 -4.307 -7.758 1.00 83.88 199 GLN A O 1
ATOM 1560 N N . ALA A 1 200 ? 2.009 -3.069 -8.072 1.00 88.00 200 ALA A N 1
ATOM 1561 C CA . ALA A 1 200 ? 2.342 -3.634 -9.378 1.00 88.00 200 ALA A CA 1
ATOM 1562 C C . ALA A 1 200 ? 2.520 -5.162 -9.317 1.00 88.00 200 ALA A C 1
ATOM 1564 O O . ALA A 1 200 ? 1.934 -5.896 -10.118 1.00 88.00 200 ALA A O 1
ATOM 1565 N N . ILE A 1 201 ? 3.268 -5.655 -8.322 1.00 86.88 201 ILE A N 1
ATOM 1566 C CA . ILE A 1 201 ? 3.476 -7.092 -8.099 1.00 86.88 201 ILE A CA 1
ATOM 1567 C C . ILE A 1 201 ? 2.150 -7.781 -7.760 1.00 86.88 201 ILE A C 1
ATOM 1569 O O . ILE A 1 201 ? 1.829 -8.811 -8.354 1.00 86.88 201 ILE A O 1
ATOM 1573 N N . ALA A 1 202 ? 1.357 -7.216 -6.846 1.00 83.62 202 ALA A N 1
ATOM 1574 C CA . ALA A 1 202 ? 0.073 -7.795 -6.454 1.00 83.62 202 ALA A CA 1
ATOM 1575 C C . ALA A 1 202 ? -0.903 -7.910 -7.641 1.00 83.62 202 ALA A C 1
ATOM 1577 O O . ALA A 1 202 ? -1.533 -8.953 -7.829 1.00 83.62 202 ALA A O 1
ATOM 1578 N N . LEU A 1 203 ? -0.993 -6.868 -8.475 1.00 88.31 203 LEU A N 1
ATOM 1579 C CA . LEU A 1 203 ? -1.828 -6.848 -9.679 1.00 88.31 203 LEU A CA 1
ATOM 1580 C C . LEU A 1 203 ? -1.399 -7.913 -10.688 1.00 88.31 203 LEU A C 1
ATOM 1582 O O . LEU A 1 203 ? -2.243 -8.629 -11.233 1.00 88.31 203 LEU A O 1
ATOM 1586 N N . TRP A 1 204 ? -0.092 -8.044 -10.916 1.00 89.56 204 TRP A N 1
ATOM 1587 C CA . TRP A 1 204 ? 0.443 -9.055 -11.818 1.00 89.56 204 TRP A CA 1
ATOM 1588 C C . TRP A 1 204 ? 0.167 -10.473 -11.318 1.00 89.56 204 TRP A C 1
ATOM 1590 O O . TRP A 1 204 ? -0.367 -11.293 -12.063 1.00 89.56 204 TRP A O 1
ATOM 1600 N N . LEU A 1 205 ? 0.464 -10.760 -10.049 1.00 84.75 205 LEU A N 1
ATOM 1601 C CA . LEU A 1 205 ? 0.236 -12.085 -9.471 1.00 84.75 205 LEU A CA 1
ATOM 1602 C C . LEU A 1 205 ? -1.252 -12.460 -9.462 1.00 84.75 205 LEU A C 1
ATOM 1604 O O . LEU A 1 205 ? -1.588 -13.607 -9.757 1.00 84.75 205 LEU A O 1
ATOM 1608 N N . SER A 1 206 ? -2.149 -11.500 -9.208 1.00 85.81 206 SER A N 1
ATOM 1609 C CA . SER A 1 206 ? -3.597 -11.720 -9.329 1.00 85.81 206 SER A CA 1
ATOM 1610 C C . SER A 1 206 ? -3.987 -12.108 -10.758 1.00 85.81 206 SER A C 1
ATOM 1612 O O . SER A 1 206 ? -4.705 -13.085 -10.957 1.00 85.81 206 SER A O 1
ATOM 1614 N N . LYS A 1 207 ? -3.469 -11.391 -11.764 1.00 85.06 207 LYS A N 1
ATOM 1615 C CA . LYS A 1 207 ? -3.742 -11.673 -13.181 1.00 85.06 207 LYS A CA 1
ATOM 1616 C C . LYS A 1 207 ? -3.218 -13.046 -13.609 1.00 85.06 207 LYS A C 1
ATOM 1618 O O . LYS A 1 207 ? -3.909 -13.775 -14.318 1.00 85.06 207 LYS A O 1
ATOM 1623 N N . VAL A 1 208 ? -2.014 -13.412 -13.168 1.00 86.94 208 VAL A N 1
ATOM 1624 C CA . VAL A 1 208 ? -1.431 -14.737 -13.429 1.00 86.94 208 VAL A CA 1
ATOM 1625 C C . VAL A 1 208 ? -2.285 -15.834 -12.795 1.00 86.94 208 VAL A C 1
ATOM 1627 O O . VAL A 1 208 ? -2.590 -16.819 -13.464 1.00 86.94 208 VAL A O 1
ATOM 1630 N N . SER A 1 209 ? -2.732 -15.643 -11.552 1.00 81.25 209 SER A N 1
ATOM 1631 C CA . SER A 1 209 ? -3.596 -16.610 -10.869 1.00 81.25 209 SER A CA 1
ATOM 1632 C C . SER A 1 209 ? -4.934 -16.807 -11.591 1.00 81.25 209 SER A C 1
ATOM 1634 O O . SER A 1 209 ? -5.398 -17.936 -11.749 1.00 81.25 209 SER A O 1
ATOM 1636 N N . GLU A 1 210 ? -5.546 -15.730 -12.088 1.00 82.56 210 GLU A N 1
ATOM 1637 C CA . GLU A 1 210 ? -6.780 -15.812 -12.877 1.00 82.56 210 GLU A CA 1
ATOM 1638 C C . GLU A 1 210 ? -6.579 -16.575 -14.195 1.00 82.56 210 GLU A C 1
ATOM 1640 O O . GLU A 1 210 ? -7.436 -17.373 -14.586 1.00 82.56 210 GLU A O 1
ATOM 1645 N N . ALA A 1 211 ? -5.441 -16.367 -14.865 1.00 80.44 211 ALA A N 1
ATOM 1646 C CA . ALA A 1 211 ? -5.100 -17.078 -16.092 1.00 80.44 211 ALA A CA 1
ATOM 1647 C C . ALA A 1 211 ? -4.901 -18.585 -15.851 1.00 80.44 211 ALA A C 1
ATOM 1649 O O . ALA A 1 211 ? -5.391 -19.395 -16.636 1.00 80.44 211 ALA A O 1
ATOM 1650 N N . GLU A 1 212 ? -4.259 -18.968 -14.745 1.00 79.88 212 GLU A N 1
ATOM 1651 C CA . GLU A 1 212 ? -4.076 -20.373 -14.352 1.00 79.88 212 GLU A CA 1
ATOM 1652 C C . GLU A 1 212 ? -5.412 -21.082 -14.123 1.00 79.88 212 GLU A C 1
ATOM 1654 O O . GLU A 1 212 ? -5.662 -22.146 -14.693 1.00 79.88 212 GLU A O 1
ATOM 1659 N N . LEU A 1 213 ? -6.318 -20.452 -13.372 1.00 76.56 213 LEU A N 1
ATOM 1660 C CA . LEU A 1 213 ? -7.657 -20.993 -13.132 1.00 76.56 213 LEU A CA 1
ATOM 1661 C C . LEU A 1 213 ? -8.456 -21.158 -14.437 1.00 76.56 213 LEU A C 1
ATOM 1663 O O . LEU A 1 213 ? -9.217 -22.119 -14.588 1.00 76.56 213 LEU A O 1
ATOM 1667 N N . ALA A 1 214 ? -8.286 -20.243 -15.396 1.00 77.50 214 ALA A N 1
ATOM 1668 C CA . ALA A 1 214 ? -8.924 -20.332 -16.707 1.00 77.50 214 ALA A CA 1
ATOM 1669 C C . ALA A 1 214 ? -8.332 -21.463 -17.575 1.00 77.50 214 ALA A C 1
ATOM 1671 O O . ALA A 1 214 ? -9.084 -22.198 -18.226 1.00 77.50 214 ALA A O 1
ATOM 1672 N N . GLU A 1 215 ? -7.009 -21.646 -17.564 1.00 78.12 215 GLU A N 1
ATOM 1673 C CA . GLU A 1 215 ? -6.327 -22.730 -18.281 1.00 78.12 215 GLU A CA 1
ATOM 1674 C C . GLU A 1 215 ? -6.697 -24.112 -17.716 1.00 78.12 215 GLU A C 1
ATOM 1676 O O . GLU A 1 215 ? -7.021 -25.023 -18.488 1.00 78.12 215 GLU A O 1
ATOM 1681 N N . GLU A 1 216 ? -6.755 -24.270 -16.392 1.00 73.94 216 GLU A N 1
ATOM 1682 C CA . GLU A 1 216 ? -7.190 -25.508 -15.726 1.00 73.94 216 GLU A CA 1
ATOM 1683 C C . GLU A 1 216 ? -8.657 -25.851 -16.037 1.00 73.94 216 GLU A C 1
ATOM 1685 O O . GLU A 1 216 ? -8.994 -27.003 -16.357 1.00 73.94 216 GLU A O 1
ATOM 1690 N N . ALA A 1 217 ? -9.535 -24.842 -16.031 1.00 69.44 217 ALA A N 1
ATOM 1691 C CA . ALA A 1 217 ? -10.934 -24.995 -16.423 1.00 69.44 217 ALA A CA 1
ATOM 1692 C C . ALA A 1 217 ? -11.090 -25.409 -17.899 1.00 69.44 217 ALA A C 1
ATOM 1694 O O . ALA A 1 217 ? -11.992 -26.188 -18.228 1.00 69.44 217 ALA A O 1
ATOM 1695 N N . SER A 1 218 ? -10.204 -24.935 -18.784 1.00 63.50 218 SER A N 1
ATOM 1696 C CA . SER A 1 218 ? -10.202 -25.302 -20.207 1.00 63.50 218 SER A CA 1
ATOM 1697 C C . SER A 1 218 ? -9.642 -26.712 -20.457 1.00 63.50 218 SER A C 1
ATOM 1699 O O . SER A 1 218 ? -10.206 -27.480 -21.241 1.00 63.50 218 SER A O 1
ATOM 1701 N N . THR A 1 219 ? -8.596 -27.110 -19.725 1.00 56.84 219 THR A N 1
ATOM 1702 C CA . THR A 1 219 ? -7.923 -28.413 -19.870 1.00 56.84 219 THR A CA 1
ATOM 1703 C C . THR A 1 219 ? -8.812 -29.563 -19.390 1.00 56.84 219 THR A C 1
ATOM 1705 O O . THR A 1 219 ? -8.860 -30.627 -20.012 1.00 56.84 219 THR A O 1
ATOM 1708 N N . THR A 1 220 ? -9.616 -29.328 -18.349 1.00 51.25 220 THR A N 1
ATOM 1709 C CA . THR A 1 220 ? -10.565 -30.317 -17.807 1.00 51.25 220 THR A CA 1
ATOM 1710 C C . THR A 1 220 ? -11.690 -30.664 -18.797 1.00 51.25 220 THR A C 1
ATOM 1712 O O . THR A 1 220 ? -12.235 -31.767 -18.756 1.00 51.25 220 THR A O 1
ATOM 1715 N N . GLN A 1 221 ? -12.000 -29.782 -19.756 1.00 50.47 221 GLN A N 1
ATOM 1716 C CA . GLN A 1 221 ? -13.013 -30.038 -20.792 1.00 50.47 221 GLN A CA 1
ATOM 1717 C C . GLN A 1 221 ? -12.483 -30.816 -22.013 1.00 50.47 221 GLN A C 1
ATOM 1719 O O . GLN A 1 221 ? -13.281 -31.377 -22.766 1.00 50.47 221 GLN A O 1
ATOM 1724 N N . SER A 1 222 ? -11.162 -30.900 -22.219 1.00 46.34 222 SER A N 1
ATOM 1725 C CA . SER A 1 222 ? -10.571 -31.556 -23.402 1.00 46.34 222 SER A CA 1
ATOM 1726 C C . SER A 1 222 ? -10.488 -33.091 -23.280 1.00 46.34 222 SER A C 1
ATOM 1728 O O . SER A 1 222 ? -10.502 -33.805 -24.283 1.00 46.34 222 SER A O 1
ATOM 1730 N N . SER A 1 223 ? -10.518 -33.641 -22.060 1.00 45.75 223 SER A N 1
ATOM 1731 C CA . SER A 1 223 ? -10.405 -35.095 -21.818 1.00 45.75 223 SER A CA 1
ATOM 1732 C C . SER A 1 223 ? -11.705 -35.901 -22.004 1.00 45.75 223 SER A C 1
ATOM 1734 O O . SER A 1 223 ? -11.704 -37.115 -21.814 1.00 45.75 223 SER A O 1
ATOM 1736 N N . GLN A 1 224 ? -12.813 -35.276 -22.424 1.00 43.03 224 GLN A N 1
ATOM 1737 C CA . GLN A 1 224 ? -14.074 -35.961 -22.762 1.00 43.03 224 GLN A CA 1
ATOM 1738 C C . GLN A 1 224 ? -14.612 -35.569 -24.148 1.00 43.03 224 GLN A C 1
ATOM 1740 O O . GLN A 1 224 ? -15.793 -35.287 -24.318 1.00 43.03 224 GLN A O 1
ATOM 1745 N N . LYS A 1 225 ? -13.772 -35.578 -25.187 1.00 42.84 225 LYS A N 1
ATOM 1746 C CA . LYS A 1 225 ? -14.260 -35.668 -26.576 1.00 42.84 225 LYS A CA 1
ATOM 1747 C C . LYS A 1 225 ? -13.484 -36.716 -27.364 1.00 42.84 225 LYS A C 1
ATOM 1749 O O . LYS A 1 225 ? -12.716 -36.413 -28.268 1.00 42.84 225 LYS A O 1
ATOM 1754 N N . SER A 1 226 ? -13.773 -37.980 -27.062 1.00 38.12 226 SER A N 1
ATOM 1755 C CA . SER A 1 226 ? -13.807 -39.007 -28.099 1.00 38.12 226 SER A CA 1
ATOM 1756 C C . SER A 1 226 ? -15.177 -39.696 -28.093 1.00 38.12 226 SER A C 1
ATOM 1758 O O . SER A 1 226 ? -15.671 -40.172 -27.076 1.00 38.12 226 SER A O 1
ATOM 1760 N N . SER A 1 227 ? -15.766 -39.723 -29.286 1.00 38.91 227 SER A N 1
ATOM 1761 C CA . SER A 1 227 ? -17.007 -40.378 -29.706 1.00 38.91 227 SER A CA 1
ATOM 1762 C C . SER A 1 227 ? -18.336 -39.595 -29.633 1.00 38.91 227 SER A C 1
ATOM 1764 O O . SER A 1 227 ? -18.814 -39.153 -28.596 1.00 38.91 227 SER A O 1
ATOM 1766 N N . VAL A 1 228 ? -18.932 -39.569 -30.831 1.00 40.03 228 VAL A N 1
ATOM 1767 C CA . VAL A 1 228 ? -20.326 -39.353 -31.243 1.00 40.03 228 VAL A CA 1
ATOM 1768 C C . VAL A 1 228 ? -20.791 -37.913 -31.492 1.00 40.03 228 VAL A C 1
ATOM 1770 O O . VAL A 1 228 ? -21.130 -37.140 -30.603 1.00 40.03 228 VAL A O 1
ATOM 1773 N N . ALA A 1 229 ? -20.870 -37.609 -32.792 1.00 42.34 229 ALA A N 1
ATOM 1774 C CA . ALA A 1 229 ? -21.552 -36.468 -33.372 1.00 42.34 229 ALA A CA 1
ATOM 1775 C C . ALA A 1 229 ? -23.069 -36.556 -33.130 1.00 42.34 229 ALA A C 1
ATOM 1777 O O . ALA A 1 229 ? -23.732 -37.480 -33.596 1.00 42.34 229 ALA A O 1
ATOM 1778 N N . GLY A 1 230 ? -23.610 -35.556 -32.440 1.00 34.72 230 GLY A N 1
ATOM 1779 C CA . GLY A 1 230 ? -25.040 -35.344 -32.257 1.00 34.72 230 GLY A CA 1
ATOM 1780 C C . GLY A 1 230 ? -25.303 -33.858 -32.043 1.00 34.72 230 GLY A C 1
ATOM 1781 O O . GLY A 1 230 ? -24.859 -33.273 -31.062 1.00 34.72 230 GLY A O 1
ATOM 1782 N N . ARG A 1 231 ? -25.973 -33.241 -33.014 1.00 42.12 231 ARG A N 1
ATOM 1783 C CA . ARG A 1 231 ? -26.388 -31.833 -33.053 1.00 42.12 231 ARG A CA 1
ATOM 1784 C C . ARG A 1 231 ? -27.266 -31.513 -31.832 1.00 42.12 231 ARG A C 1
ATOM 1786 O O . ARG A 1 231 ? -28.317 -32.128 -31.702 1.00 42.12 231 ARG A O 1
ATOM 1793 N N . PHE A 1 232 ? -26.868 -30.564 -30.980 1.00 33.75 232 PHE A N 1
ATOM 1794 C CA . PHE A 1 232 ? -27.695 -30.076 -29.867 1.00 33.75 232 PHE A CA 1
ATOM 1795 C C . PHE A 1 232 ? -27.633 -28.552 -29.728 1.00 33.75 232 PHE A C 1
ATOM 1797 O O . PHE A 1 232 ? -26.565 -27.945 -29.810 1.00 33.75 232 PHE A O 1
ATOM 1804 N N . GLU A 1 233 ? -28.817 -27.966 -29.553 1.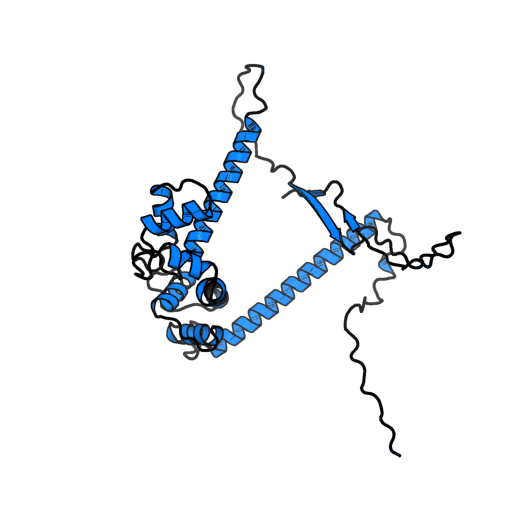00 38.84 233 GLU A N 1
ATOM 1805 C CA . GLU A 1 233 ? -29.065 -26.558 -29.247 1.00 38.84 233 GLU A CA 1
ATOM 1806 C C . GLU A 1 233 ? -28.353 -26.125 -27.961 1.00 38.84 233 GLU A C 1
ATOM 1808 O O . GLU A 1 233 ? -28.336 -26.841 -26.959 1.00 38.84 233 GLU A O 1
ATOM 1813 N N . VAL A 1 234 ? -27.786 -24.918 -27.983 1.00 34.94 234 VAL A N 1
ATOM 1814 C CA . VAL A 1 234 ? -27.134 -24.304 -26.824 1.00 34.94 234 VAL A CA 1
ATOM 1815 C C . VAL A 1 234 ? -28.208 -23.733 -25.900 1.00 34.94 234 VAL A C 1
ATOM 1817 O O . VAL A 1 234 ? -28.592 -22.572 -26.012 1.00 34.94 234 VAL A O 1
ATOM 1820 N N . THR A 1 235 ? -28.689 -24.536 -24.954 1.00 38.50 235 THR A N 1
ATOM 1821 C CA . THR A 1 235 ? -29.280 -23.993 -23.726 1.00 38.50 235 THR A CA 1
ATOM 1822 C C . THR A 1 235 ? -28.151 -23.709 -22.744 1.00 38.50 235 THR A C 1
ATOM 1824 O O . THR A 1 235 ? -27.404 -24.621 -22.389 1.00 38.50 235 THR A O 1
ATOM 1827 N N . ALA A 1 236 ? -28.012 -22.450 -22.322 1.00 48.00 236 ALA A N 1
ATOM 1828 C CA . ALA A 1 236 ? -27.006 -22.007 -21.362 1.00 48.00 236 ALA A CA 1
ATOM 1829 C C . ALA A 1 236 ? -27.053 -22.859 -20.080 1.00 48.00 236 ALA A C 1
ATOM 1831 O O . ALA A 1 236 ? -27.970 -22.741 -19.264 1.00 48.00 236 ALA A O 1
ATOM 1832 N N . VAL A 1 237 ? -26.063 -23.735 -19.909 1.00 42.38 237 VAL A N 1
ATOM 1833 C CA . VAL A 1 237 ? -25.914 -24.543 -18.699 1.00 42.38 237 VAL A CA 1
ATOM 1834 C C . VAL A 1 237 ? -25.418 -23.617 -17.593 1.00 42.38 237 VAL A C 1
ATOM 1836 O O . VAL A 1 237 ? -24.306 -23.096 -17.657 1.00 42.38 237 VAL A O 1
ATOM 1839 N N . LYS A 1 238 ? -26.255 -23.393 -16.574 1.00 49.22 238 LYS A N 1
ATOM 1840 C CA . LYS A 1 238 ? -25.847 -22.755 -15.316 1.00 49.22 238 LYS A CA 1
ATOM 1841 C C . LYS A 1 238 ? -24.655 -23.531 -14.749 1.00 49.22 238 LYS A C 1
ATOM 1843 O O . LYS A 1 238 ? -24.815 -24.673 -14.326 1.00 49.22 238 LYS A O 1
ATOM 1848 N N . PHE A 1 239 ? -23.480 -22.909 -14.749 1.00 58.12 239 PHE A N 1
ATOM 1849 C CA . PHE A 1 239 ? -22.269 -23.448 -14.139 1.00 58.12 239 PHE A CA 1
ATOM 1850 C C . PHE A 1 239 ? -22.496 -23.629 -12.631 1.00 58.12 239 PHE A C 1
ATOM 1852 O O . PHE A 1 239 ? -22.581 -22.655 -11.883 1.00 58.12 239 PHE A O 1
ATOM 1859 N N . VAL A 1 240 ? -22.647 -24.879 -12.192 1.00 64.56 240 VAL A N 1
ATOM 1860 C CA . VAL A 1 240 ? -22.679 -25.245 -10.773 1.00 64.56 240 VAL A CA 1
ATOM 1861 C C . VAL A 1 240 ? -21.234 -25.485 -10.360 1.00 64.56 240 VAL A C 1
ATOM 1863 O O . VAL A 1 240 ? -20.590 -26.391 -10.885 1.00 64.56 240 VAL A O 1
ATOM 1866 N N . ARG A 1 241 ? -20.708 -24.644 -9.465 1.00 73.19 241 ARG A N 1
ATOM 1867 C CA . ARG A 1 241 ? -19.316 -24.733 -9.004 1.00 73.19 241 ARG A CA 1
ATOM 1868 C C . ARG A 1 241 ? -19.065 -26.131 -8.404 1.00 73.19 241 ARG A C 1
ATOM 1870 O O . ARG A 1 241 ? -19.833 -26.532 -7.524 1.00 73.19 241 ARG A O 1
ATOM 1877 N N . PRO A 1 242 ? -18.057 -26.889 -8.874 1.00 71.25 242 PRO A N 1
ATOM 1878 C CA . PRO A 1 242 ? -17.763 -28.210 -8.327 1.00 71.25 242 PRO A CA 1
ATOM 1879 C C . PRO A 1 242 ? -17.312 -28.103 -6.856 1.00 71.25 242 PRO A C 1
ATOM 1881 O O . PRO A 1 242 ? -16.751 -27.076 -6.468 1.00 71.25 242 PRO A O 1
ATOM 1884 N N . PRO A 1 243 ? -17.564 -29.125 -6.015 1.00 74.81 243 PRO A N 1
ATOM 1885 C CA . PRO A 1 243 ? -17.121 -29.123 -4.623 1.00 74.81 243 PRO A CA 1
ATOM 1886 C C . PRO A 1 243 ? -15.593 -29.031 -4.521 1.00 74.81 243 PRO A C 1
ATOM 1888 O O . PRO A 1 243 ? -14.878 -29.750 -5.214 1.00 74.81 243 PRO A O 1
ATOM 1891 N N . ILE A 1 244 ? -15.099 -28.171 -3.633 1.00 84.56 244 ILE A N 1
ATOM 1892 C CA . ILE A 1 244 ? -13.676 -28.030 -3.321 1.00 84.56 244 ILE A CA 1
ATOM 1893 C C . ILE A 1 244 ? -13.292 -29.143 -2.345 1.00 84.56 244 ILE A C 1
ATOM 1895 O O . ILE A 1 244 ? -13.821 -29.196 -1.232 1.00 84.56 244 ILE A O 1
ATOM 1899 N N . THR A 1 245 ? -12.369 -30.016 -2.739 1.00 82.75 245 THR A N 1
ATOM 1900 C CA . THR A 1 245 ? -11.808 -31.063 -1.873 1.00 82.75 245 THR A CA 1
ATOM 1901 C C . THR A 1 245 ? -10.510 -30.595 -1.224 1.00 82.75 245 THR A C 1
ATOM 1903 O O . THR A 1 245 ? -9.675 -29.999 -1.901 1.00 82.75 245 THR A O 1
ATOM 1906 N N . MET A 1 246 ? -10.314 -30.872 0.068 1.00 75.62 246 MET A N 1
ATOM 1907 C CA . MET A 1 246 ? -9.065 -30.542 0.773 1.00 75.62 246 MET A CA 1
ATOM 1908 C C . MET A 1 246 ? -8.598 -31.688 1.669 1.00 75.62 246 MET A C 1
ATOM 1910 O O . MET A 1 246 ? -9.381 -32.206 2.464 1.00 75.62 246 MET A O 1
ATOM 1914 N N . ASP A 1 247 ? -7.299 -31.980 1.620 1.00 85.94 247 ASP A N 1
ATOM 1915 C CA . ASP A 1 247 ? -6.611 -32.858 2.567 1.00 85.94 247 ASP A CA 1
ATOM 1916 C C . ASP A 1 247 ? -5.826 -32.019 3.583 1.00 85.94 247 ASP A C 1
ATOM 1918 O O . ASP A 1 247 ? -5.098 -31.095 3.220 1.00 85.94 247 ASP A O 1
ATOM 1922 N N . PHE A 1 248 ? -5.962 -32.322 4.875 1.00 82.75 248 PHE A N 1
ATOM 1923 C CA . PHE A 1 248 ? -5.231 -31.633 5.940 1.00 82.75 248 PHE A CA 1
ATOM 1924 C C . PHE A 1 248 ? -4.949 -32.552 7.130 1.00 82.75 248 PHE A C 1
ATOM 1926 O O . PHE A 1 248 ? -5.671 -33.516 7.388 1.00 82.75 248 PHE A O 1
ATOM 1933 N N . GLU A 1 249 ? -3.920 -32.218 7.906 1.00 88.69 249 GLU A N 1
ATOM 1934 C CA . GLU A 1 249 ? -3.642 -32.844 9.195 1.00 88.69 249 GLU A CA 1
ATOM 1935 C C . GLU A 1 249 ? -3.626 -31.780 10.295 1.00 88.69 249 GLU A C 1
ATOM 1937 O O . GLU A 1 249 ? -3.000 -30.733 10.148 1.00 88.69 249 GLU A O 1
ATOM 1942 N N . VAL A 1 250 ? -4.295 -32.049 11.418 1.00 87.12 250 VAL A N 1
ATOM 1943 C CA . VAL A 1 250 ? -4.277 -31.184 12.604 1.00 87.12 250 VAL A CA 1
ATOM 1944 C C . VAL A 1 250 ? -3.584 -31.927 13.746 1.00 87.12 250 VAL A C 1
ATOM 1946 O O . VAL A 1 250 ? -4.186 -32.807 14.379 1.00 87.12 250 VAL A O 1
ATOM 1949 N N . PRO A 1 251 ? -2.307 -31.611 14.019 1.00 86.62 251 PRO A N 1
ATOM 1950 C CA . PRO A 1 251 ? -1.600 -32.131 15.178 1.00 86.62 251 PRO A CA 1
ATOM 1951 C C . PRO A 1 251 ? -2.262 -31.672 16.480 1.00 86.62 251 PRO A C 1
ATOM 1953 O O . PRO A 1 251 ? -2.775 -30.563 16.574 1.00 86.62 251 PRO A O 1
ATOM 1956 N N . GLN A 1 252 ? -2.216 -32.521 17.507 1.00 85.00 252 GLN A N 1
ATOM 1957 C CA . GLN A 1 252 ? -2.696 -32.234 18.868 1.00 85.00 252 GLN A CA 1
ATOM 1958 C C . GLN A 1 252 ? -4.193 -31.899 18.986 1.00 85.00 252 GLN A C 1
ATOM 1960 O O . GLN A 1 252 ? -4.664 -31.528 20.061 1.00 85.00 252 GLN A O 1
ATOM 1965 N N . PHE A 1 253 ? -4.958 -32.110 17.916 1.00 81.00 253 PHE A N 1
ATOM 1966 C CA . PHE A 1 253 ? -6.406 -31.978 17.901 1.00 81.00 253 PHE A CA 1
ATOM 1967 C C . PHE A 1 253 ? -7.064 -33.342 17.689 1.00 81.00 253 PHE A C 1
ATOM 1969 O O . PHE A 1 253 ? -6.574 -34.158 16.904 1.00 81.00 253 PHE A O 1
ATOM 1976 N N . THR A 1 254 ? -8.196 -33.569 18.358 1.00 83.69 254 THR A N 1
ATOM 1977 C CA . THR A 1 254 ? -8.996 -34.793 18.224 1.00 83.69 254 THR A CA 1
ATOM 1978 C C . THR A 1 254 ? -10.435 -34.442 17.870 1.00 83.69 254 THR A C 1
ATOM 1980 O O . THR A 1 254 ? -11.221 -34.090 18.750 1.00 83.69 254 THR A O 1
ATOM 1983 N N . ALA A 1 255 ? -10.813 -34.601 16.599 1.00 77.31 255 ALA A N 1
ATOM 1984 C CA . ALA A 1 255 ? -12.177 -34.313 16.140 1.00 77.31 255 ALA A CA 1
ATOM 1985 C C . ALA A 1 255 ? -13.260 -35.184 16.813 1.00 77.31 255 ALA A C 1
ATOM 1987 O O . ALA A 1 255 ? -14.395 -34.744 16.967 1.00 77.31 255 ALA A O 1
ATOM 1988 N N . SER A 1 256 ? -12.919 -36.399 17.261 1.00 79.50 256 SER A N 1
ATOM 1989 C CA . SER A 1 256 ? -13.853 -37.301 17.956 1.00 79.50 256 SER A CA 1
ATOM 1990 C C . SER A 1 256 ? -14.097 -36.946 19.428 1.00 79.50 256 SER A C 1
ATOM 1992 O O . SER A 1 256 ? -14.936 -37.572 20.071 1.00 79.50 256 SER A O 1
ATOM 1994 N N . GLY A 1 257 ? -13.338 -36.001 19.998 1.00 80.50 257 GLY A N 1
ATOM 1995 C CA . GLY A 1 257 ? -13.383 -35.687 21.430 1.00 80.50 257 GLY A CA 1
ATOM 1996 C C . GLY A 1 257 ? -12.784 -36.768 22.344 1.00 80.50 257 GLY A C 1
ATOM 1997 O O . GLY A 1 257 ? -12.804 -36.618 23.566 1.00 80.50 257 GLY A O 1
ATOM 1998 N N . LEU A 1 258 ? -12.221 -37.848 21.787 1.00 79.62 258 LEU A N 1
ATOM 1999 C CA . LEU A 1 258 ? -11.547 -38.884 22.568 1.00 79.62 258 LEU A CA 1
ATOM 2000 C C . LEU A 1 258 ? -10.269 -38.330 23.206 1.00 79.62 258 LEU A C 1
ATOM 2002 O O . LEU A 1 258 ? -9.335 -37.906 22.526 1.00 79.62 258 LEU A O 1
ATOM 2006 N N . ARG A 1 259 ? -10.210 -38.384 24.536 1.00 81.38 259 ARG A N 1
ATOM 2007 C CA . ARG A 1 259 ? -9.022 -38.030 25.313 1.00 81.38 259 ARG A CA 1
ATOM 2008 C C . ARG A 1 259 ? -8.577 -39.238 26.123 1.00 81.38 259 ARG A C 1
ATOM 2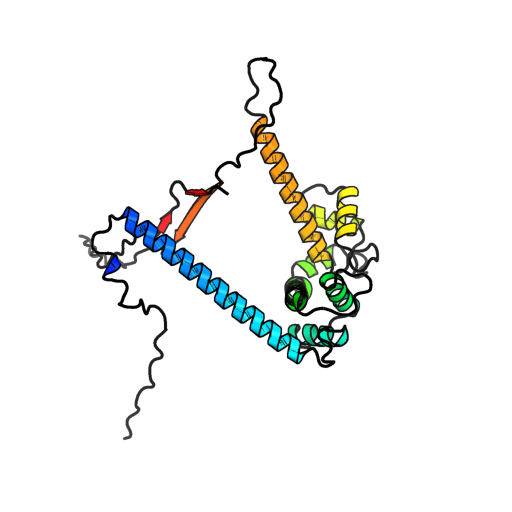010 O O . ARG A 1 259 ? -9.338 -39.783 26.922 1.00 81.38 259 ARG A O 1
ATOM 2017 N N . VAL A 1 260 ? -7.324 -39.632 25.950 1.00 82.06 260 VAL A N 1
ATOM 2018 C CA . VAL A 1 260 ? -6.685 -40.657 26.773 1.00 82.06 260 VAL A CA 1
ATOM 2019 C C . VAL A 1 260 ? -6.470 -40.073 28.169 1.00 82.06 260 VAL A C 1
ATOM 2021 O O . VAL A 1 260 ? -5.654 -39.173 28.349 1.00 82.06 260 VAL A O 1
ATOM 2024 N N . ARG A 1 261 ? -7.229 -40.561 29.158 1.00 79.50 261 ARG A N 1
ATOM 2025 C CA . ARG A 1 261 ? -7.058 -40.170 30.570 1.00 79.50 261 ARG A CA 1
ATOM 2026 C C . ARG A 1 261 ? -5.941 -40.957 31.249 1.00 79.50 261 ARG A C 1
ATOM 2028 O O . ARG A 1 261 ? -5.157 -40.389 31.997 1.00 79.50 261 ARG A O 1
ATOM 2035 N N . PHE A 1 262 ? -5.853 -42.255 30.961 1.00 81.81 262 PHE A N 1
ATOM 2036 C CA . PHE A 1 262 ? -4.864 -43.148 31.556 1.00 81.81 262 PHE A CA 1
ATOM 2037 C C . PHE A 1 262 ? -4.293 -44.082 30.488 1.00 81.81 262 PHE A C 1
ATOM 2039 O O . PHE A 1 262 ? -5.045 -44.755 29.788 1.00 81.81 262 PHE A O 1
ATOM 2046 N N . LEU A 1 263 ? -2.961 -44.136 30.387 1.00 80.94 263 LEU A N 1
ATOM 2047 C CA . LEU A 1 263 ? -2.235 -45.069 29.525 1.00 80.94 263 LEU A CA 1
ATOM 2048 C C . LEU A 1 263 ? -1.299 -45.940 30.376 1.00 80.94 263 LEU A C 1
ATOM 2050 O O . LEU A 1 263 ? -0.326 -45.461 30.980 1.00 80.94 263 LEU A O 1
ATOM 2054 N N . LYS A 1 264 ? -1.598 -47.242 30.423 1.00 81.12 264 LYS A N 1
ATOM 2055 C CA . LYS A 1 264 ? -0.763 -48.256 31.073 1.00 81.12 264 LYS A CA 1
ATOM 2056 C C . LYS A 1 264 ? -0.033 -49.058 30.000 1.00 81.12 264 LYS A C 1
ATOM 2058 O O . LYS A 1 264 ? -0.659 -49.786 29.243 1.00 81.12 264 LYS A O 1
ATOM 2063 N N . VAL A 1 265 ? 1.288 -48.922 29.962 1.00 78.44 265 VAL A N 1
ATOM 2064 C CA . VAL A 1 265 ? 2.167 -49.732 29.112 1.00 78.44 265 VAL A CA 1
ATOM 2065 C C . VAL A 1 265 ? 2.691 -50.879 29.972 1.00 78.44 265 VAL A C 1
ATOM 2067 O O . VAL A 1 265 ? 3.209 -50.628 31.061 1.00 78.44 265 VAL A O 1
ATOM 2070 N N . GLN A 1 266 ? 2.497 -52.122 29.532 1.00 79.12 266 GLN A N 1
ATOM 2071 C CA . GLN A 1 266 ? 3.044 -53.312 30.184 1.00 79.12 266 GLN A CA 1
ATOM 2072 C C . GLN A 1 266 ? 3.962 -54.018 29.194 1.00 79.12 266 GLN A C 1
ATOM 2074 O O . GLN A 1 266 ? 3.512 -54.458 28.141 1.00 79.12 266 GLN A O 1
ATOM 2079 N N . GLU A 1 267 ? 5.238 -54.123 29.541 1.00 77.44 267 GLU A N 1
ATOM 2080 C CA . GLU A 1 267 ? 6.253 -54.771 28.718 1.00 77.44 267 GLU A CA 1
ATOM 2081 C C . GLU A 1 267 ? 6.954 -55.854 29.547 1.00 77.44 267 GLU A C 1
ATOM 2083 O O . GLU A 1 267 ? 7.137 -55.692 30.753 1.00 77.44 267 GLU A O 1
ATOM 2088 N N . LYS A 1 268 ? 7.302 -56.986 28.919 1.00 77.38 268 LYS A N 1
ATOM 2089 C CA . LYS A 1 268 ? 8.026 -58.093 29.578 1.00 77.38 268 LYS A CA 1
ATOM 2090 C C . LYS A 1 268 ? 9.540 -57.849 29.661 1.00 77.38 268 LYS A C 1
ATOM 2092 O O . LYS A 1 268 ? 10.237 -58.570 30.365 1.00 77.38 268 LYS A O 1
ATOM 2097 N N . SER A 1 269 ? 10.032 -56.858 28.922 1.00 74.94 269 SER A N 1
ATOM 2098 C CA . SER A 1 269 ? 11.410 -56.376 28.966 1.00 74.94 269 SER A CA 1
ATOM 2099 C C . SER A 1 269 ? 11.615 -55.473 30.188 1.00 74.94 269 SER A C 1
ATOM 2101 O O . SER A 1 269 ? 10.687 -54.784 30.603 1.00 74.94 269 SER A O 1
ATOM 2103 N N . GLN A 1 270 ? 12.832 -55.407 30.742 1.00 73.50 270 GLN A N 1
ATOM 2104 C CA . GLN A 1 270 ? 13.187 -54.423 31.784 1.00 73.50 270 GLN A CA 1
ATOM 2105 C C . GLN A 1 270 ? 13.313 -52.977 31.250 1.00 73.50 270 GLN A C 1
ATOM 2107 O O . GLN A 1 270 ? 13.844 -52.096 31.928 1.00 73.50 270 GLN A O 1
ATOM 2112 N N . TYR A 1 271 ? 12.830 -52.712 30.036 1.00 77.12 271 TYR A N 1
ATOM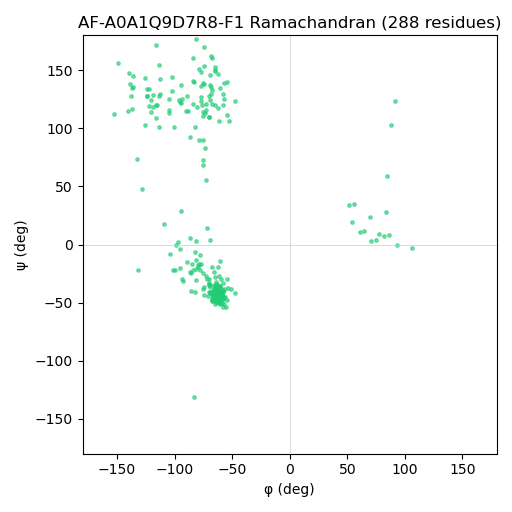 2113 C CA . TYR A 1 271 ? 12.806 -51.386 29.439 1.00 77.12 271 TYR A CA 1
ATOM 2114 C C . TYR A 1 271 ? 11.818 -50.459 30.169 1.00 77.12 271 TYR A C 1
ATOM 2116 O O . TYR A 1 271 ? 10.694 -50.845 30.494 1.00 77.12 271 TYR A O 1
ATOM 2124 N N . LYS A 1 272 ? 12.236 -49.213 30.435 1.00 68.81 272 LYS A N 1
ATOM 2125 C CA . LYS A 1 272 ? 11.378 -48.159 31.001 1.00 68.81 272 LYS A CA 1
ATOM 2126 C C . LYS A 1 272 ? 10.908 -47.226 29.876 1.00 68.81 272 LYS A C 1
ATOM 2128 O O . LYS A 1 272 ? 11.675 -46.349 29.482 1.00 68.81 272 LYS A O 1
ATOM 2133 N N . PRO A 1 273 ? 9.670 -47.366 29.370 1.00 71.06 273 PRO A N 1
ATOM 2134 C CA . PRO A 1 273 ? 9.192 -46.537 28.273 1.00 71.06 273 PRO A CA 1
ATOM 2135 C C . PRO A 1 273 ? 8.862 -45.114 28.733 1.00 71.06 273 PRO A C 1
ATOM 2137 O O . PRO A 1 273 ? 8.217 -44.899 29.764 1.00 71.06 273 PRO A O 1
ATOM 2140 N N . ILE A 1 274 ? 9.246 -44.139 27.911 1.00 70.94 274 ILE A N 1
ATOM 2141 C CA . ILE A 1 274 ? 8.803 -42.750 28.041 1.00 70.94 274 ILE A CA 1
ATOM 2142 C C . ILE A 1 274 ? 7.372 -42.658 27.507 1.00 70.94 274 ILE A C 1
ATOM 2144 O O . ILE A 1 274 ? 7.094 -43.023 26.364 1.00 70.94 274 ILE A O 1
ATOM 2148 N N . LYS A 1 275 ? 6.446 -42.173 28.339 1.00 72.06 275 LYS A N 1
ATOM 2149 C CA . LYS A 1 275 ? 5.031 -42.048 27.975 1.00 72.06 275 LYS A CA 1
ATOM 2150 C C . LYS A 1 275 ? 4.764 -40.683 27.359 1.00 72.06 275 LYS A C 1
ATOM 2152 O O . LYS A 1 275 ? 4.824 -39.673 28.050 1.00 72.06 275 LYS A O 1
ATOM 2157 N N . TRP A 1 276 ? 4.393 -40.669 26.089 1.00 74.75 276 TRP A N 1
ATOM 2158 C CA . TRP A 1 276 ? 3.898 -39.480 25.410 1.00 74.75 276 TRP A CA 1
ATOM 2159 C C . TRP A 1 276 ? 2.734 -39.872 24.502 1.00 74.75 276 TRP A C 1
ATOM 2161 O O . TRP A 1 276 ? 2.669 -40.996 24.005 1.00 74.75 276 TRP A O 1
ATOM 2171 N N . ILE A 1 277 ? 1.775 -38.964 24.342 1.00 78.81 277 ILE A N 1
ATOM 2172 C CA . ILE A 1 277 ? 0.595 -39.164 23.501 1.00 78.81 277 ILE A CA 1
ATOM 2173 C C . ILE A 1 277 ? 0.572 -38.021 22.499 1.00 78.81 277 ILE A C 1
ATOM 2175 O O . ILE A 1 277 ? 0.639 -36.855 22.882 1.00 78.81 277 ILE A O 1
ATOM 2179 N N . ARG A 1 278 ? 0.468 -38.361 21.216 1.00 81.50 278 ARG A N 1
ATOM 2180 C CA . ARG A 1 278 ? 0.269 -37.400 20.136 1.00 81.50 278 ARG A CA 1
ATOM 2181 C C . ARG A 1 278 ? -1.075 -37.672 19.494 1.00 81.50 278 ARG A C 1
ATOM 2183 O O . ARG A 1 278 ? -1.300 -38.757 18.967 1.00 81.50 278 ARG A O 1
ATOM 2190 N N . TYR A 1 279 ? -1.947 -36.675 19.531 1.00 84.38 279 TYR A N 1
ATOM 2191 C CA . TYR A 1 279 ? -3.174 -36.706 18.750 1.00 84.38 279 TYR A CA 1
ATOM 2192 C C . TYR A 1 279 ? -2.877 -36.218 17.333 1.00 84.38 279 TYR A C 1
ATOM 2194 O O . TYR A 1 279 ? -2.081 -35.296 17.135 1.00 84.38 279 TYR A O 1
ATOM 22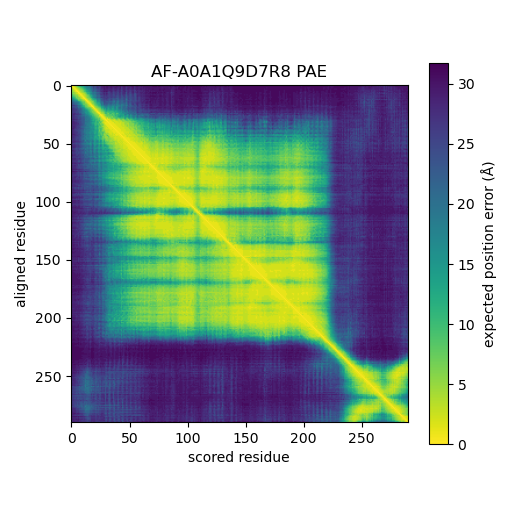02 N N . LEU A 1 280 ? -3.492 -36.864 16.351 1.00 84.25 280 LEU A N 1
ATOM 2203 C CA . LEU A 1 280 ? -3.416 -36.474 14.953 1.00 84.25 280 LEU A CA 1
ATOM 2204 C C . LEU A 1 280 ? -4.800 -36.668 14.346 1.00 84.25 280 LEU A C 1
ATOM 2206 O O . LEU A 1 280 ? -5.291 -37.794 14.272 1.00 84.25 280 LEU A O 1
ATOM 2210 N N . THR A 1 281 ? -5.424 -35.573 13.929 1.00 85.69 281 THR A N 1
ATOM 2211 C CA . THR A 1 281 ? -6.637 -35.630 13.114 1.00 85.69 281 THR A CA 1
ATOM 2212 C C . THR A 1 281 ? -6.224 -35.507 11.657 1.00 85.69 281 THR A C 1
ATOM 2214 O O . THR A 1 281 ? -5.585 -34.524 11.300 1.00 85.69 281 THR A O 1
ATOM 2217 N N . LYS A 1 282 ? -6.585 -36.484 10.827 1.00 83.62 282 LYS A N 1
ATOM 2218 C CA . LYS A 1 282 ? -6.435 -36.399 9.371 1.00 83.62 282 LYS A CA 1
ATOM 2219 C C . LYS A 1 282 ? -7.786 -36.088 8.742 1.00 83.62 282 LYS A C 1
ATOM 2221 O O . LYS A 1 282 ? -8.808 -36.571 9.237 1.00 83.62 282 LYS A O 1
ATOM 2226 N N . ALA A 1 283 ? -7.787 -35.300 7.675 1.00 82.56 283 ALA A N 1
ATOM 2227 C CA . ALA A 1 283 ? -8.952 -35.141 6.826 1.00 82.56 283 ALA A CA 1
ATOM 2228 C C . ALA A 1 283 ? -9.366 -36.518 6.288 1.00 82.56 283 ALA A C 1
ATOM 2230 O O . ALA A 1 283 ? -8.531 -37.299 5.833 1.00 82.56 283 ALA A O 1
ATOM 2231 N N . GLY A 1 284 ? -10.650 -36.843 6.435 1.00 80.12 284 GLY A N 1
ATOM 2232 C CA . GLY A 1 284 ? -11.273 -37.905 5.652 1.00 80.12 284 GLY A CA 1
ATOM 2233 C C . GLY A 1 284 ? -11.678 -37.327 4.300 1.00 80.12 284 GLY A C 1
ATOM 2234 O O . GLY A 1 284 ? -10.929 -36.585 3.682 1.00 80.12 284 GLY A O 1
ATOM 2235 N N . THR A 1 285 ? -12.913 -37.570 3.877 1.00 78.44 285 THR A N 1
ATOM 2236 C CA . THR A 1 285 ? -13.486 -36.870 2.721 1.00 78.44 285 THR A CA 1
ATOM 2237 C C . THR A 1 285 ? -14.014 -35.504 3.171 1.00 78.44 285 THR A C 1
ATOM 2239 O O . THR A 1 285 ? -15.071 -35.429 3.800 1.00 78.44 285 THR A O 1
ATOM 2242 N N . TYR A 1 286 ? -13.270 -34.425 2.911 1.00 76.69 286 TYR A N 1
ATOM 2243 C CA . TYR A 1 286 ? -13.736 -33.055 3.146 1.00 76.69 286 TYR A CA 1
ATOM 2244 C C . TYR A 1 286 ? -14.087 -32.387 1.814 1.00 76.69 286 TYR A C 1
ATOM 2246 O O . TYR A 1 286 ? -13.212 -32.169 0.980 1.00 76.69 286 TYR A O 1
ATOM 2254 N N . GLU A 1 287 ? -15.367 -32.053 1.638 1.00 80.44 287 GLU A N 1
ATOM 2255 C CA . GLU A 1 287 ? -15.891 -31.304 0.494 1.00 80.44 287 GLU A CA 1
ATOM 2256 C C . GLU A 1 287 ? -16.518 -29.993 0.974 1.00 80.44 287 GLU A C 1
ATOM 2258 O O . GLU A 1 287 ? -17.392 -29.988 1.846 1.00 80.44 287 GLU A O 1
ATOM 2263 N N . HIS A 1 288 ? -16.117 -28.880 0.370 1.00 77.38 288 HIS A N 1
ATOM 2264 C CA . HIS A 1 288 ? -16.720 -27.575 0.591 1.00 77.38 288 HIS A CA 1
ATOM 2265 C C . HIS A 1 288 ? -17.446 -27.102 -0.672 1.00 77.38 288 HIS A C 1
ATOM 2267 O O . HIS A 1 288 ? -16.881 -27.109 -1.761 1.00 77.38 288 HIS A O 1
ATOM 2273 N N . ARG A 1 289 ? -18.709 -26.686 -0.536 1.00 79.88 289 ARG A N 1
ATOM 2274 C CA . ARG A 1 289 ? -19.514 -26.119 -1.630 1.00 79.88 289 ARG A CA 1
ATOM 2275 C C . ARG A 1 289 ? -19.799 -24.653 -1.308 1.00 79.88 289 ARG A C 1
ATOM 2277 O O . ARG A 1 289 ? -20.255 -24.375 -0.200 1.00 79.88 289 ARG A O 1
ATOM 2284 N N . ILE A 1 290 ? -19.499 -23.763 -2.256 1.00 68.38 290 ILE A N 1
ATOM 2285 C CA . ILE A 1 290 ? -19.713 -22.307 -2.170 1.00 68.38 290 ILE A CA 1
ATOM 2286 C C . ILE A 1 290 ? -21.024 -21.946 -2.858 1.00 68.38 290 ILE A C 1
ATOM 2288 O O . ILE A 1 290 ? -21.223 -22.430 -3.997 1.00 68.38 290 ILE A O 1
#

InterPro domains:
  IPR002048 EF-hand domain [PF13202] (60-83)
  IPR002048 EF-hand domain [PF13405] (142-167)
  IPR002048 EF-hand domain [PS50222] (55-90)
  IPR002048 EF-hand domain [PS50222] (135-170)
  IPR002048 EF-hand domain [SM00054] (59-87)
  IPR002048 EF-hand domain [SM00054] (139-167)
  IPR002048 EF-hand domain [cd00051] (141-202)
  IPR011992 EF-hand domain pair [SSF47473] (55-201)
  IPR018247 EF-Hand 1, calcium-binding site [PS00018] (68-80)
  IPR018247 EF-Hand 1, calcium-binding site [PS00018] (148-160)
  IPR028565 Mu homology domain [PF00928] (235-290)
  IPR028565 Mu homology domain [PS51072] (52-289)
  IPR036168 AP-2 complex subunit mu, C-terminal superfamily [SSF49447] (237-289)

pLDDT: mean 76.23, std 16.96, range [33.75, 94.81]

Mean predicted aligned error: 17.86 Å

Radius of gyration: 29.05 Å; Cα contacts (8 Å, |Δi|>4): 220; chains: 1; bounding box: 51×79×95 Å

Solvent-accessible surface area (backbone atoms only — not comparable to full-atom values): 18056 Å² total; per-residue (Å²): 141,82,84,84,78,82,79,86,80,86,75,78,96,72,82,86,70,69,85,79,59,73,74,80,61,75,86,61,54,71,69,59,47,51,51,53,50,53,50,50,54,50,52,52,52,50,54,50,54,49,52,54,45,52,55,48,51,52,52,51,50,54,53,46,63,72,43,32,77,85,68,76,76,43,35,38,67,66,39,47,47,52,54,54,12,65,74,51,82,64,48,71,71,52,72,68,56,49,49,46,45,40,41,71,53,41,74,33,101,83,35,65,52,39,49,69,92,32,50,68,57,40,52,52,54,50,54,53,46,43,63,33,51,68,43,93,82,16,65,51,37,56,53,47,64,67,50,29,78,84,66,76,67,44,29,47,63,69,36,45,37,54,50,54,21,68,74,68,76,42,92,66,51,70,70,55,38,52,52,36,45,73,71,28,35,77,86,66,78,79,41,38,37,75,84,28,42,63,53,30,50,52,55,50,53,51,52,53,53,54,50,50,57,51,51,55,61,54,55,68,61,63,82,76,76,81,86,82,94,74,96,76,82,89,70,87,73,79,83,72,76,74,65,47,73,55,84,53,74,40,74,76,36,57,91,83,69,75,70,89,87,77,88,86,86,86,71,94,57,96,72,83,80,85,90,81,85,83,46,71,29,65,55,70,95,42,73,46,77,131

Foldseek 3Di:
DDDDDDDDDDDPPPDPPPPPPPVVPPPDDPVVVLVVVVVVVVVVVVVVVVVVVVVVLVVLVVLQVVLPPVPPQWHFLVSLQVVLCVLLVNDTDDPVLSLLLQCVQQVDPPRRTHHSVRSVVSSVLSVVLCQQDVDDVRPLPVLQPVLPVVVPQWAALVSLQVSLCVVVVDHADSVNSQVLLVVQVSVPPNTHHSSSSVSSNVVSVVVVVVVVVVVVVVVVVVVPDDDDDDDDDDDPDDDFDFWDWDKDKDKPDDPVPDDDPDDDDDDPDPDDDDDDDIDMDIDDTDTHGD